Protein AF-A0A969K160-F1 (afdb_monomer)

Secondary structure (DSSP, 8-state):
-HHHHHHHHHHHHHHHHHHHHHHHHHHHHHT--SHHHHHHHHHHHHHHHHS--SSEEEEEEETTTTEEEEEEEEETTEEEETTTSSS-EEEE--SBHHHHHHHH---EEEES-HHHHHHHHT-B--SS--SEEEEEEEEETTEEEEEEEEEESS-SS---HHHHHHHHHHHHHHHHHHHHHHHHHHHHHHHHHHHHHHHHHHHHHH-SSHHHHHHHHHHHHHHHH-----------PPPPTT---------

pLDDT: mean 82.19, std 16.06, range [36.53, 98.69]

Mean predicted aligned error: 12.53 Å

Solvent-accessible surface area (backbone atoms only — not comparable to full-atom values): 14234 Å² total; per-residue (Å²): 115,69,66,65,54,52,53,54,50,49,55,53,49,52,53,50,52,52,52,50,53,53,51,52,45,53,56,54,44,72,69,44,74,47,69,70,62,42,54,52,49,51,54,52,51,45,37,69,75,59,68,77,67,58,26,37,38,33,33,41,38,41,85,87,78,45,31,37,32,47,57,38,48,40,36,82,98,44,82,46,51,48,92,73,40,97,59,63,58,64,44,68,68,71,55,28,65,68,42,49,24,45,74,67,66,40,66,48,79,47,63,50,63,53,58,63,49,18,68,74,73,74,36,43,73,73,78,81,82,40,23,10,39,39,37,32,38,18,46,51,91,96,44,52,49,18,35,45,37,39,37,25,71,89,42,65,67,73,69,53,70,68,51,48,54,54,46,44,54,50,25,48,57,46,25,52,34,53,51,50,32,53,51,52,52,51,50,53,52,51,53,53,50,53,50,53,51,47,56,52,48,54,52,43,71,67,34,90,44,76,67,51,27,52,54,50,52,37,53,51,47,24,72,77,67,76,47,93,65,84,87,83,85,81,78,80,73,76,77,68,84,80,77,67,79,94,73,88,83,88,135

Radius of gyration: 30.1 Å; Cα contacts (8 Å, |Δi|>4): 331; chains: 1; bounding box: 116×58×64 Å

Sequence (251 aa):
MSQQTEEALSQARERTAELNILNEMGVAFAAAHETDQMLALIQTYASRLIGSTENFYIALYDDVTDEIAIHLFYKPGELVYSEKVENIIRRHSGNGVTEYVIHTRKPLLVNGDMEATAAMLGFEAIGARSKSWMGVPLIVGERTLGIIAMQSFSTLDLYDEYQMELLMSVASGAAIALESIRLLQQIQSRGRQEQILREVTERVYTAVDTESILRTAAQEINRHLGLETFIYLEEQAEPDPTTVAGGNGHN

Structure (mmCIF, N/CA/C/O backbone):
data_AF-A0A969K160-F1
#
_entry.id   AF-A0A969K160-F1
#
loop_
_atom_site.group_PDB
_atom_site.id
_atom_site.type_symbol
_atom_site.label_atom_id
_atom_site.label_alt_id
_atom_site.label_comp_id
_atom_site.label_asym_id
_atom_site.label_entity_id
_atom_site.label_seq_id
_atom_site.pdbx_PDB_ins_code
_atom_site.Cartn_x
_atom_site.Cartn_y
_atom_site.Cartn_z
_atom_site.occupancy
_atom_site.B_iso_or_equiv
_atom_site.auth_seq_id
_atom_site.auth_comp_id
_atom_site.auth_asym_id
_atom_site.auth_atom_id
_atom_site.pdbx_PDB_model_num
ATOM 1 N N . MET A 1 1 ? 43.157 5.930 -7.242 1.00 59.28 1 MET A N 1
ATOM 2 C CA . MET A 1 1 ? 42.798 6.122 -5.819 1.00 59.28 1 MET A CA 1
ATOM 3 C C . MET A 1 1 ? 41.729 7.198 -5.598 1.00 59.28 1 MET A C 1
ATOM 5 O O . MET A 1 1 ? 40.892 6.950 -4.755 1.00 59.28 1 MET A O 1
ATOM 9 N N . SER A 1 2 ? 41.673 8.323 -6.337 1.00 75.62 2 SER A N 1
ATOM 10 C CA . SER A 1 2 ? 40.586 9.326 -6.155 1.00 75.62 2 SER A CA 1
ATOM 11 C C . SER A 1 2 ? 39.190 8.803 -6.537 1.00 75.62 2 SER A C 1
ATOM 13 O O . SER A 1 2 ? 38.245 8.969 -5.780 1.00 75.62 2 SER A O 1
ATOM 15 N N . GLN A 1 3 ? 39.079 8.084 -7.661 1.00 74.00 3 GLN A N 1
ATOM 16 C CA . GLN A 1 3 ? 37.788 7.659 -8.221 1.00 74.00 3 GLN A CA 1
ATOM 17 C C . GLN A 1 3 ? 37.033 6.635 -7.350 1.00 74.00 3 GLN A C 1
ATOM 19 O O . GLN A 1 3 ? 35.847 6.800 -7.102 1.00 74.00 3 GLN A O 1
ATOM 24 N N . GLN A 1 4 ? 37.730 5.638 -6.789 1.00 75.81 4 GLN A N 1
ATOM 25 C CA . GLN A 1 4 ? 37.118 4.662 -5.871 1.00 75.81 4 GLN A CA 1
ATOM 26 C C . GLN A 1 4 ? 36.658 5.297 -4.549 1.00 75.81 4 GLN A C 1
ATOM 28 O O . GLN A 1 4 ? 35.668 4.865 -3.966 1.00 75.81 4 GLN A O 1
ATOM 33 N N . THR A 1 5 ? 37.361 6.326 -4.070 1.00 82.50 5 THR A N 1
ATOM 34 C CA . THR A 1 5 ? 36.974 7.055 -2.855 1.00 82.50 5 THR A CA 1
ATOM 35 C C . THR A 1 5 ? 35.762 7.954 -3.105 1.00 82.50 5 THR A C 1
ATOM 37 O O . THR A 1 5 ? 34.904 8.068 -2.235 1.00 82.50 5 THR A O 1
ATOM 40 N N . GLU A 1 6 ? 35.661 8.568 -4.286 1.00 83.94 6 GLU A N 1
ATOM 41 C CA . GLU A 1 6 ? 34.499 9.371 -4.691 1.00 83.94 6 GLU A CA 1
ATOM 42 C C . GLU A 1 6 ? 33.240 8.512 -4.878 1.00 83.94 6 GLU A C 1
ATOM 44 O O . GLU A 1 6 ? 32.184 8.872 -4.358 1.00 83.94 6 GLU A O 1
ATOM 49 N N . GLU A 1 7 ? 33.357 7.349 -5.524 1.00 84.62 7 GLU A N 1
ATOM 50 C CA . GLU A 1 7 ? 32.253 6.388 -5.680 1.00 84.62 7 GLU A CA 1
ATOM 51 C C . GLU A 1 7 ? 31.768 5.851 -4.324 1.00 84.62 7 GLU A C 1
ATOM 53 O O . GLU A 1 7 ? 30.571 5.900 -4.032 1.00 84.62 7 GLU A O 1
ATOM 58 N N . ALA A 1 8 ? 32.686 5.422 -3.450 1.00 87.62 8 ALA A N 1
ATOM 59 C CA . ALA A 1 8 ? 32.339 4.945 -2.109 1.00 87.62 8 ALA A CA 1
ATOM 60 C C . ALA A 1 8 ? 31.681 6.038 -1.249 1.00 87.62 8 ALA A C 1
ATOM 62 O O . ALA A 1 8 ? 30.750 5.765 -0.489 1.00 87.62 8 ALA A O 1
ATOM 63 N N . LEU A 1 9 ? 32.134 7.290 -1.375 1.00 89.62 9 LEU A N 1
ATOM 64 C CA . LEU A 1 9 ? 31.534 8.424 -0.673 1.00 89.62 9 LEU A CA 1
ATOM 65 C C . LEU A 1 9 ? 30.141 8.766 -1.219 1.00 89.62 9 LEU A C 1
ATOM 67 O O . LEU A 1 9 ? 29.272 9.149 -0.435 1.00 89.62 9 LEU A O 1
ATOM 71 N N . SER A 1 10 ? 29.914 8.626 -2.529 1.00 88.06 10 SER A N 1
ATOM 72 C CA . SER A 1 10 ? 28.593 8.823 -3.140 1.00 88.06 10 SER A CA 1
ATOM 73 C C . SER A 1 10 ? 27.594 7.781 -2.640 1.00 88.06 10 SER A C 1
ATOM 75 O O . SER A 1 10 ? 26.556 8.150 -2.096 1.00 88.06 10 SER A O 1
ATOM 77 N N . GLN A 1 11 ? 27.959 6.497 -2.696 1.00 86.56 11 GLN A N 1
ATOM 78 C CA . GLN A 1 11 ? 27.118 5.404 -2.195 1.00 86.56 11 GLN A CA 1
ATOM 79 C C . GLN A 1 11 ? 26.820 5.544 -0.696 1.00 86.56 11 GLN A C 1
ATOM 81 O O . GLN A 1 11 ? 25.690 5.353 -0.253 1.00 86.56 11 GLN A O 1
ATOM 86 N N . ALA A 1 12 ? 27.815 5.937 0.107 1.00 87.69 12 ALA A N 1
ATOM 87 C CA . ALA A 1 12 ? 27.608 6.183 1.532 1.00 87.69 12 ALA A CA 1
ATOM 88 C C . ALA A 1 12 ? 26.629 7.344 1.792 1.00 87.69 12 ALA A C 1
ATOM 90 O O . ALA A 1 12 ? 25.831 7.286 2.732 1.00 87.69 12 ALA A O 1
ATOM 91 N N . ARG A 1 13 ? 26.671 8.400 0.968 1.00 87.69 13 ARG A N 1
ATOM 92 C CA . ARG A 1 13 ? 25.748 9.542 1.067 1.00 87.69 13 ARG A CA 1
ATOM 93 C C . ARG A 1 13 ? 24.326 9.159 0.684 1.00 87.69 13 ARG A C 1
ATOM 95 O O . ARG A 1 13 ? 23.415 9.512 1.427 1.00 87.69 13 ARG A O 1
ATOM 102 N N . GLU A 1 14 ? 24.149 8.427 -0.412 1.00 86.31 14 GLU A N 1
ATOM 103 C CA . GLU A 1 14 ? 22.845 7.899 -0.843 1.00 86.31 14 GLU A CA 1
ATOM 104 C C . GLU A 1 14 ? 22.235 7.026 0.251 1.00 86.31 14 GLU A C 1
ATOM 106 O O . GLU A 1 14 ? 21.149 7.324 0.752 1.00 86.31 14 GLU A O 1
ATOM 111 N N . ARG A 1 15 ? 23.015 6.072 0.773 1.00 87.38 15 ARG A N 1
ATOM 112 C CA . ARG A 1 15 ? 22.552 5.194 1.848 1.00 87.38 15 ARG A CA 1
ATOM 113 C C . ARG A 1 15 ? 22.171 5.950 3.118 1.00 87.38 15 ARG A C 1
ATOM 115 O O . ARG A 1 15 ? 21.215 5.590 3.800 1.00 87.38 15 ARG A O 1
ATOM 122 N N . THR A 1 16 ? 22.910 7.005 3.451 1.00 89.94 16 THR A N 1
ATOM 123 C CA . THR A 1 16 ? 22.582 7.865 4.596 1.00 89.94 16 THR A CA 1
ATOM 124 C C . THR A 1 16 ? 21.284 8.636 4.357 1.00 89.94 16 THR A C 1
ATOM 126 O O . THR A 1 16 ? 20.465 8.755 5.268 1.00 89.94 16 THR A O 1
ATOM 129 N N . ALA A 1 17 ? 21.072 9.145 3.142 1.00 88.88 17 ALA A N 1
ATOM 130 C CA . ALA A 1 17 ? 19.847 9.849 2.779 1.00 88.88 17 ALA A CA 1
ATOM 131 C C . ALA A 1 17 ? 18.623 8.922 2.851 1.00 88.88 17 ALA A C 1
ATOM 133 O O . ALA A 1 17 ? 17.624 9.295 3.464 1.00 88.88 17 ALA A O 1
ATOM 134 N N . GLU A 1 18 ? 18.724 7.699 2.325 1.00 90.44 18 GLU A N 1
ATOM 135 C CA . GLU A 1 18 ? 17.681 6.668 2.439 1.00 90.44 18 GLU A CA 1
ATOM 136 C C . GLU A 1 18 ? 17.329 6.370 3.898 1.00 90.44 18 GLU A C 1
ATOM 138 O O . GLU A 1 18 ? 16.158 6.393 4.276 1.00 90.44 18 GLU A O 1
ATOM 143 N N . LEU A 1 19 ? 18.340 6.127 4.739 1.00 88.75 19 LEU A N 1
ATOM 144 C CA . LEU A 1 19 ? 18.139 5.829 6.159 1.00 88.75 19 LEU A CA 1
ATOM 145 C C . LEU A 1 19 ? 17.464 6.986 6.899 1.00 88.75 19 LEU A C 1
ATOM 147 O O . LEU A 1 19 ? 16.604 6.749 7.747 1.00 88.75 19 LEU A O 1
ATOM 151 N N . ASN A 1 20 ? 17.814 8.229 6.567 1.00 92.38 20 ASN A N 1
ATOM 152 C CA . ASN A 1 20 ? 17.157 9.401 7.139 1.00 92.38 20 ASN A CA 1
ATOM 153 C C . ASN A 1 20 ? 15.679 9.458 6.741 1.00 92.38 20 ASN A C 1
ATOM 155 O O . ASN A 1 20 ? 14.832 9.680 7.604 1.00 92.38 20 ASN A O 1
ATOM 159 N N . ILE A 1 21 ? 15.356 9.193 5.471 1.00 93.25 21 ILE A N 1
ATOM 160 C CA . ILE A 1 21 ? 13.966 9.157 5.001 1.00 93.25 21 ILE A CA 1
ATOM 161 C C . ILE A 1 21 ? 13.190 8.031 5.699 1.00 93.25 21 ILE A C 1
ATOM 163 O O . ILE A 1 21 ? 12.069 8.263 6.148 1.00 93.25 21 ILE A O 1
ATOM 167 N N . LEU A 1 22 ? 13.779 6.840 5.848 1.00 90.25 22 LEU A N 1
ATOM 168 C CA . LEU A 1 22 ? 13.160 5.714 6.560 1.00 90.25 22 LEU A CA 1
ATOM 169 C C . LEU A 1 22 ? 12.923 6.016 8.047 1.00 90.25 22 LEU A C 1
ATOM 171 O O . LEU A 1 22 ? 11.891 5.635 8.596 1.00 90.25 22 LEU A O 1
ATOM 175 N N . ASN A 1 23 ? 13.847 6.719 8.703 1.00 87.44 23 ASN A N 1
ATOM 176 C CA . ASN A 1 23 ? 13.684 7.130 10.097 1.00 87.44 23 ASN A CA 1
ATOM 177 C C . ASN A 1 23 ? 12.568 8.179 10.245 1.00 87.44 23 ASN A C 1
ATOM 179 O O . ASN A 1 23 ? 11.655 8.006 11.053 1.00 87.44 23 ASN A O 1
ATOM 183 N N . GLU A 1 24 ? 12.583 9.223 9.411 1.00 92.88 24 GLU A N 1
ATOM 184 C CA . GLU A 1 24 ? 11.508 10.222 9.359 1.00 92.88 24 GLU A CA 1
ATOM 185 C C . GLU A 1 24 ? 10.143 9.572 9.109 1.00 92.88 24 GLU A C 1
ATOM 187 O O . GLU A 1 24 ? 9.167 9.917 9.776 1.00 92.88 24 GLU A O 1
ATOM 192 N N . MET A 1 25 ? 10.084 8.614 8.179 1.00 94.88 25 MET A N 1
ATOM 193 C CA . MET A 1 25 ? 8.888 7.828 7.884 1.00 94.88 25 MET A CA 1
ATOM 194 C C . MET A 1 25 ? 8.393 7.093 9.127 1.00 94.88 25 MET A C 1
ATOM 196 O O . MET A 1 25 ? 7.212 7.182 9.449 1.00 94.88 25 MET A O 1
ATOM 200 N N . GLY A 1 26 ? 9.281 6.402 9.849 1.00 86.25 26 GLY A N 1
ATOM 201 C CA . GLY A 1 26 ? 8.927 5.684 11.073 1.00 86.25 26 GLY A CA 1
ATOM 202 C C . GLY A 1 26 ? 8.307 6.597 12.134 1.00 86.25 26 GLY A C 1
ATOM 203 O O . GLY A 1 26 ? 7.279 6.251 12.717 1.00 86.25 26 GLY A O 1
ATOM 204 N N . VAL A 1 27 ? 8.878 7.789 12.338 1.00 90.75 27 VAL A N 1
ATOM 205 C CA . VAL A 1 27 ? 8.332 8.796 13.265 1.00 90.75 27 VAL A CA 1
ATOM 206 C C . VAL A 1 27 ? 6.970 9.309 12.793 1.00 90.75 27 VAL A C 1
ATOM 208 O O . VAL A 1 27 ? 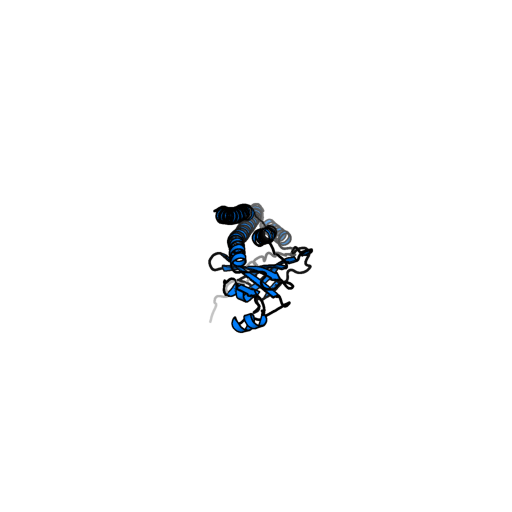6.033 9.375 13.589 1.00 90.75 27 VAL A O 1
ATOM 211 N N . ALA A 1 28 ? 6.836 9.648 11.509 1.00 92.94 28 ALA A N 1
ATOM 212 C CA . ALA A 1 28 ? 5.588 10.163 10.950 1.00 92.94 28 ALA A CA 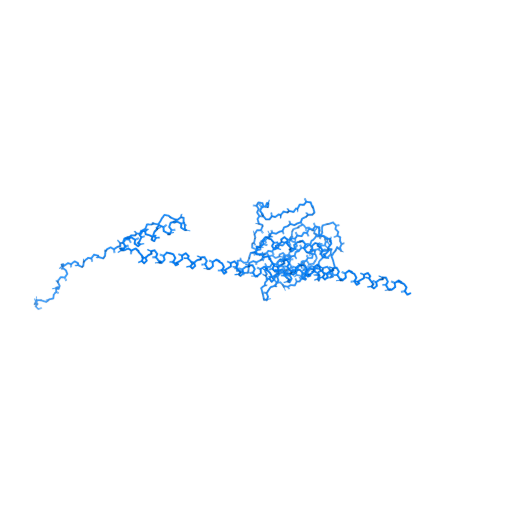1
ATOM 213 C C . ALA A 1 28 ? 4.456 9.125 11.004 1.00 92.94 28 ALA A C 1
ATOM 215 O O . ALA A 1 28 ? 3.334 9.456 11.380 1.00 92.94 28 ALA A O 1
ATOM 216 N N . PHE A 1 29 ? 4.755 7.866 10.679 1.00 92.81 29 PHE A N 1
ATOM 217 C CA . PHE A 1 29 ? 3.797 6.761 10.730 1.00 92.81 29 PHE A CA 1
ATOM 218 C C . PHE A 1 29 ? 3.335 6.475 12.160 1.00 92.81 29 PHE A C 1
ATOM 220 O O . PHE A 1 29 ? 2.149 6.254 12.386 1.00 92.81 29 PHE A O 1
ATOM 227 N N . ALA A 1 30 ? 4.243 6.527 13.139 1.00 86.19 30 ALA A N 1
ATOM 228 C CA . ALA A 1 30 ? 3.894 6.333 14.546 1.00 86.19 30 ALA A CA 1
ATOM 229 C C . ALA A 1 30 ? 2.983 7.443 15.104 1.00 86.19 30 ALA A C 1
ATOM 231 O O . ALA A 1 30 ? 2.220 7.201 16.038 1.00 86.19 30 ALA A O 1
ATOM 232 N N . ALA A 1 31 ? 3.061 8.653 14.543 1.00 87.94 31 ALA A N 1
ATOM 233 C CA . ALA A 1 31 ? 2.236 9.794 14.934 1.00 87.94 31 ALA A CA 1
ATOM 234 C C . ALA A 1 31 ? 0.886 9.865 14.196 1.00 87.94 31 ALA A C 1
ATOM 236 O O . ALA A 1 31 ? 0.064 10.721 14.518 1.00 87.94 31 ALA A O 1
ATOM 237 N N . ALA A 1 32 ? 0.650 9.008 13.200 1.00 87.56 32 ALA A N 1
ATOM 238 C CA . ALA A 1 32 ? -0.598 9.006 12.449 1.00 87.56 32 ALA A CA 1
ATOM 239 C C . ALA A 1 32 ? -1.746 8.421 13.288 1.00 87.56 32 ALA A C 1
ATOM 241 O O . ALA A 1 32 ? -1.596 7.407 13.977 1.00 87.56 32 ALA A O 1
ATOM 242 N N . HIS A 1 33 ? -2.913 9.062 13.225 1.00 86.00 33 HIS A N 1
ATOM 243 C CA . HIS A 1 33 ? -4.105 8.652 13.984 1.00 86.00 33 HIS A CA 1
ATOM 244 C C . HIS A 1 33 ? -5.333 8.414 13.102 1.00 86.00 33 HIS A C 1
ATOM 246 O O . HIS A 1 33 ? -6.331 7.860 13.563 1.00 86.00 33 HIS A O 1
ATOM 252 N N . GLU A 1 34 ? -5.251 8.798 11.830 1.00 89.44 34 GLU A N 1
ATOM 253 C CA . GLU A 1 34 ? -6.330 8.686 10.858 1.00 89.44 34 GLU A CA 1
ATOM 254 C C . GLU A 1 34 ? -5.845 7.964 9.605 1.00 89.44 34 GLU A C 1
ATOM 256 O O . GLU A 1 34 ? -4.713 8.158 9.152 1.00 89.44 34 GLU A O 1
ATOM 261 N N . THR A 1 35 ? -6.716 7.130 9.035 1.00 90.69 35 THR A N 1
ATOM 262 C CA . THR A 1 35 ? -6.393 6.316 7.860 1.00 90.69 35 THR A CA 1
ATOM 263 C C . THR A 1 35 ? -6.006 7.190 6.672 1.00 90.69 35 THR A C 1
ATOM 265 O O . THR A 1 35 ? -4.962 6.953 6.075 1.00 90.69 35 THR A O 1
ATOM 268 N N . ASP A 1 36 ? -6.767 8.240 6.358 1.00 88.44 36 ASP A N 1
ATOM 269 C CA . ASP A 1 36 ? -6.488 9.088 5.190 1.00 88.44 36 ASP A CA 1
ATOM 270 C C . ASP A 1 36 ? -5.157 9.840 5.315 1.00 88.44 36 ASP A C 1
ATOM 272 O O . ASP A 1 36 ? -4.371 9.892 4.364 1.00 88.44 36 ASP A O 1
ATOM 276 N N . GLN A 1 37 ? -4.848 10.343 6.515 1.00 89.94 37 GLN A N 1
ATOM 277 C CA . GLN A 1 37 ? -3.543 10.930 6.815 1.00 89.94 37 GLN A CA 1
ATOM 278 C C . GLN A 1 37 ? -2.423 9.907 6.594 1.00 89.94 37 GLN A C 1
ATOM 280 O O . GLN A 1 37 ? -1.405 10.217 5.973 1.00 89.94 37 GLN A O 1
ATOM 285 N N . MET A 1 38 ? -2.614 8.680 7.078 1.00 93.44 38 MET A N 1
ATOM 286 C CA . MET A 1 38 ? -1.642 7.606 6.923 1.00 93.44 38 MET A CA 1
ATOM 287 C C . MET A 1 38 ? -1.405 7.268 5.445 1.00 93.44 38 MET A C 1
ATOM 289 O O . MET A 1 38 ? -0.258 7.185 5.012 1.00 93.44 38 MET A O 1
ATOM 293 N N . LEU A 1 39 ? -2.464 7.151 4.641 1.00 92.62 39 LEU A N 1
ATOM 294 C CA . LEU A 1 39 ? -2.367 6.899 3.199 1.00 92.62 39 LEU A CA 1
ATOM 295 C C . LEU A 1 39 ? -1.580 7.998 2.468 1.00 92.62 39 LEU A C 1
ATOM 297 O O . LEU A 1 39 ? -0.737 7.694 1.618 1.00 92.62 39 LEU A O 1
ATOM 301 N N . ALA A 1 40 ? -1.794 9.263 2.834 1.00 90.69 40 ALA A N 1
ATOM 302 C CA . ALA A 1 40 ? -1.045 10.391 2.282 1.00 90.69 40 ALA A CA 1
ATOM 303 C C . ALA A 1 40 ? 0.453 10.324 2.632 1.00 90.69 40 ALA A C 1
ATOM 305 O O . ALA A 1 40 ? 1.314 10.576 1.780 1.00 90.69 40 ALA A O 1
ATOM 306 N N . LEU A 1 41 ? 0.782 9.942 3.871 1.00 93.62 41 LEU A N 1
ATOM 307 C CA . LEU A 1 41 ? 2.169 9.752 4.301 1.00 93.62 41 LEU A CA 1
ATOM 308 C C . LEU A 1 41 ? 2.836 8.607 3.532 1.00 93.62 41 LEU A C 1
ATOM 310 O O . LEU A 1 41 ? 3.965 8.773 3.074 1.00 93.62 41 LEU A O 1
ATOM 314 N N . ILE A 1 42 ? 2.143 7.482 3.327 1.00 94.94 42 ILE A N 1
ATOM 315 C CA . ILE A 1 42 ? 2.655 6.356 2.530 1.00 94.94 42 ILE A CA 1
ATOM 316 C C . ILE A 1 42 ? 3.047 6.834 1.130 1.00 94.94 42 ILE A C 1
ATOM 318 O O . ILE A 1 42 ? 4.174 6.597 0.698 1.00 94.94 42 ILE A O 1
ATOM 322 N N . GLN A 1 43 ? 2.153 7.549 0.441 1.00 92.75 43 GLN A N 1
ATOM 323 C CA . GLN A 1 43 ? 2.431 8.081 -0.896 1.00 92.75 43 GLN A CA 1
ATOM 324 C C . GLN A 1 43 ? 3.629 9.042 -0.889 1.00 92.75 43 GLN A C 1
ATOM 326 O O . GLN A 1 43 ? 4.495 8.960 -1.767 1.00 92.75 43 GLN A O 1
ATOM 331 N N . THR A 1 44 ? 3.706 9.915 0.118 1.00 92.44 44 THR A N 1
ATOM 332 C CA . THR A 1 44 ? 4.781 10.905 0.254 1.00 92.44 44 THR A CA 1
ATOM 333 C C . THR A 1 44 ? 6.138 10.224 0.412 1.00 92.44 44 THR A C 1
ATOM 335 O O . THR A 1 44 ? 7.079 10.531 -0.321 1.00 92.44 44 THR A O 1
ATOM 338 N N . TYR A 1 45 ? 6.256 9.279 1.346 1.00 94.38 45 TYR A N 1
ATOM 339 C CA . TYR A 1 45 ? 7.524 8.606 1.628 1.00 94.38 45 TYR A CA 1
ATOM 340 C C . TYR A 1 45 ? 7.917 7.611 0.535 1.00 94.38 45 TYR A C 1
ATOM 342 O O . TYR A 1 45 ? 9.093 7.566 0.177 1.00 94.38 45 TYR A O 1
ATOM 350 N N . ALA A 1 46 ? 6.958 6.903 -0.070 1.00 94.25 46 ALA A N 1
ATOM 351 C CA . ALA A 1 46 ? 7.218 6.087 -1.255 1.00 94.25 46 ALA A CA 1
ATOM 352 C C . ALA A 1 46 ? 7.778 6.942 -2.402 1.00 94.25 46 ALA A C 1
ATOM 354 O O . ALA A 1 46 ? 8.795 6.590 -2.994 1.00 94.25 46 ALA A O 1
ATOM 355 N N . SER A 1 47 ? 7.184 8.114 -2.658 1.00 91.69 47 SER A N 1
ATOM 356 C CA . SER A 1 47 ? 7.673 9.032 -3.695 1.00 91.69 47 SER A CA 1
ATOM 357 C C . SER A 1 47 ? 9.072 9.566 -3.401 1.00 91.69 47 SER A C 1
ATOM 359 O O . SER A 1 47 ? 9.893 9.656 -4.309 1.00 91.69 47 SER A O 1
ATOM 361 N N . ARG A 1 48 ? 9.369 9.889 -2.137 1.00 92.38 48 ARG A N 1
ATOM 362 C CA . ARG A 1 48 ? 10.698 10.367 -1.721 1.00 92.38 48 ARG A CA 1
ATOM 363 C C . ARG A 1 48 ? 11.779 9.291 -1.825 1.00 92.38 48 ARG A C 1
ATOM 365 O O . ARG A 1 48 ? 12.902 9.632 -2.174 1.00 92.38 48 ARG A O 1
ATOM 372 N N . LEU A 1 49 ? 11.460 8.037 -1.502 1.00 92.31 49 LEU A N 1
ATOM 373 C CA . LEU A 1 49 ? 12.419 6.927 -1.548 1.00 92.31 49 LEU A CA 1
ATOM 374 C C . LEU A 1 49 ? 12.673 6.435 -2.972 1.00 92.31 49 LEU A C 1
ATOM 376 O O . LEU A 1 49 ? 13.806 6.126 -3.313 1.00 92.31 49 LEU A O 1
ATOM 380 N N . ILE A 1 50 ? 11.627 6.363 -3.794 1.00 91.50 50 ILE A N 1
ATOM 381 C CA . ILE A 1 50 ? 11.700 5.741 -5.124 1.00 91.50 50 ILE A CA 1
ATOM 382 C C . ILE A 1 50 ? 12.023 6.772 -6.213 1.00 91.50 50 ILE A C 1
ATOM 384 O O . ILE A 1 50 ? 12.553 6.425 -7.264 1.00 91.50 50 ILE A O 1
ATOM 388 N N . GLY A 1 51 ? 11.707 8.050 -5.992 1.00 83.25 51 GLY A N 1
ATOM 389 C CA . GLY A 1 51 ? 12.002 9.156 -6.907 1.00 83.25 51 GLY A CA 1
ATOM 390 C C . GLY A 1 51 ? 11.083 9.248 -8.133 1.00 83.25 51 GLY A C 1
ATOM 391 O O . GLY A 1 51 ? 10.709 10.352 -8.524 1.00 83.25 51 GLY A O 1
ATOM 392 N N . SER A 1 52 ? 10.674 8.122 -8.730 1.00 75.38 52 SER A N 1
ATOM 393 C CA . SER A 1 52 ? 9.846 8.082 -9.948 1.00 75.38 52 SER A CA 1
ATOM 394 C C . SER A 1 52 ? 8.437 7.527 -9.702 1.00 75.38 52 SER A C 1
ATOM 396 O O . SER A 1 52 ? 8.159 6.344 -9.903 1.00 75.38 52 SER A O 1
ATOM 398 N N . THR A 1 53 ? 7.506 8.396 -9.301 1.00 73.00 53 THR A N 1
ATOM 399 C CA . THR A 1 53 ? 6.089 8.041 -9.109 1.00 73.00 53 THR A CA 1
ATOM 400 C C . THR A 1 53 ? 5.219 8.609 -10.234 1.00 73.00 53 THR A C 1
ATOM 402 O O . THR A 1 53 ? 4.760 9.745 -10.182 1.00 73.00 53 THR A O 1
ATOM 405 N N . GLU A 1 54 ? 4.990 7.820 -11.291 1.00 81.31 54 GLU A N 1
ATOM 406 C CA . GLU A 1 54 ? 4.108 8.227 -12.401 1.00 81.31 54 GLU A CA 1
ATOM 407 C C . GLU A 1 54 ? 2.637 7.892 -12.151 1.00 81.31 54 GLU A C 1
ATOM 409 O O . GLU A 1 54 ? 1.753 8.670 -12.477 1.00 81.31 54 GLU A O 1
ATOM 414 N N . ASN A 1 55 ? 2.332 6.721 -11.610 1.00 87.94 55 ASN A N 1
ATOM 415 C CA . ASN A 1 55 ? 0.992 6.402 -11.137 1.00 87.94 55 ASN A CA 1
ATOM 416 C C . ASN A 1 55 ? 1.168 5.560 -9.890 1.00 87.94 55 ASN A C 1
ATOM 418 O O . ASN A 1 55 ? 1.975 4.632 -9.877 1.00 87.94 55 ASN A O 1
ATOM 422 N N . PHE A 1 56 ? 0.442 5.902 -8.843 1.00 91.25 56 PHE A N 1
ATOM 423 C CA . PHE A 1 56 ? 0.556 5.259 -7.547 1.00 91.25 56 PHE A CA 1
ATOM 424 C C . PHE A 1 56 ? -0.843 5.056 -6.992 1.00 91.25 56 PHE A C 1
ATOM 426 O O . PHE A 1 56 ? -1.666 5.968 -7.057 1.00 91.25 56 PHE A O 1
ATOM 433 N N . TYR A 1 57 ? -1.123 3.889 -6.432 1.00 92.12 57 TYR A N 1
ATOM 434 C CA . TYR A 1 57 ? -2.384 3.664 -5.747 1.00 92.12 57 TYR A CA 1
ATOM 435 C C . TYR A 1 57 ? -2.219 2.796 -4.510 1.00 92.12 57 TYR A C 1
ATOM 437 O O . TYR A 1 57 ? -1.316 1.963 -4.414 1.00 92.12 57 TYR A O 1
ATOM 445 N N . ILE A 1 58 ? -3.128 3.003 -3.561 1.00 94.50 58 ILE A N 1
ATOM 446 C CA . ILE A 1 58 ? -3.265 2.169 -2.372 1.00 94.50 58 ILE A CA 1
ATOM 447 C C . ILE A 1 58 ? -4.672 1.598 -2.376 1.00 94.50 58 ILE A C 1
ATOM 449 O O . ILE A 1 58 ? -5.660 2.338 -2.435 1.00 94.50 58 ILE A O 1
ATOM 453 N N . ALA A 1 59 ? -4.750 0.276 -2.304 1.00 94.00 59 ALA A N 1
ATOM 454 C CA . ALA A 1 59 ? -6.001 -0.437 -2.128 1.00 94.00 59 ALA A CA 1
ATOM 455 C C . ALA A 1 59 ? -5.980 -1.136 -0.773 1.00 94.00 59 ALA A C 1
ATOM 457 O O . ALA A 1 59 ? -5.007 -1.816 -0.459 1.00 94.00 59 ALA A O 1
ATOM 458 N N . LEU A 1 60 ? -7.035 -0.963 0.020 1.00 95.38 60 LEU A N 1
ATOM 459 C CA . LEU A 1 60 ? -7.220 -1.690 1.274 1.00 95.38 60 LEU A CA 1
ATOM 460 C C . LEU A 1 60 ? -8.153 -2.875 1.033 1.00 95.38 60 LEU A C 1
ATOM 462 O O . LEU A 1 60 ? -9.077 -2.777 0.222 1.00 95.38 60 LEU A O 1
ATOM 466 N N . TYR A 1 61 ? -7.879 -3.975 1.724 1.00 96.00 61 TYR A N 1
ATOM 467 C CA . TYR A 1 61 ? -8.589 -5.243 1.624 1.00 96.00 61 TYR A CA 1
ATOM 468 C C . TYR A 1 61 ? -9.264 -5.571 2.953 1.00 96.00 61 TYR A C 1
ATOM 470 O O . TYR A 1 61 ? -8.630 -5.510 4.010 1.00 96.00 61 TYR A O 1
ATOM 478 N N . ASP A 1 62 ? -10.545 -5.911 2.882 1.00 93.50 62 ASP A N 1
ATOM 479 C CA . ASP A 1 62 ? -11.314 -6.448 3.997 1.00 93.50 62 ASP A CA 1
ATOM 480 C C . ASP A 1 62 ? -11.427 -7.969 3.831 1.00 93.50 62 ASP A C 1
ATOM 482 O O . ASP A 1 62 ? -12.062 -8.464 2.900 1.00 93.50 62 ASP A O 1
ATOM 486 N N . ASP A 1 63 ? -10.790 -8.708 4.740 1.00 90.88 63 ASP A N 1
ATOM 487 C CA . ASP A 1 63 ? -10.760 -10.171 4.740 1.00 90.88 63 ASP A CA 1
ATOM 488 C C . ASP A 1 63 ? -12.080 -10.813 5.189 1.00 90.88 63 ASP A C 1
ATOM 490 O O . ASP A 1 63 ? -12.278 -12.010 4.978 1.00 90.88 63 ASP A O 1
ATOM 494 N N . VAL A 1 64 ? -12.985 -10.042 5.796 1.00 90.38 64 VAL A N 1
ATOM 495 C CA . VAL A 1 64 ? -14.301 -10.509 6.246 1.00 90.38 64 VAL A CA 1
ATOM 496 C C . VAL A 1 64 ? -15.327 -10.392 5.127 1.00 90.38 64 VAL A C 1
ATOM 498 O O . VAL A 1 64 ? -16.111 -11.320 4.925 1.00 90.38 64 VAL A O 1
ATOM 501 N N . THR A 1 65 ? -15.346 -9.263 4.414 1.00 92.75 65 THR A N 1
ATOM 502 C CA . THR A 1 65 ? -16.299 -9.034 3.312 1.00 92.75 65 THR A CA 1
ATOM 503 C C . THR A 1 65 ? -15.764 -9.456 1.944 1.00 92.75 65 THR A C 1
ATOM 505 O O . THR A 1 65 ? -16.533 -9.481 0.981 1.00 92.75 65 THR A O 1
ATOM 508 N N . ASP A 1 66 ? -14.481 -9.823 1.862 1.00 92.94 66 ASP A N 1
ATOM 509 C CA . ASP A 1 66 ? -13.763 -10.104 0.613 1.00 92.94 66 ASP A CA 1
ATOM 510 C C . ASP A 1 66 ? -13.900 -8.934 -0.380 1.00 92.94 66 ASP A C 1
ATOM 512 O O . ASP A 1 66 ? -14.229 -9.085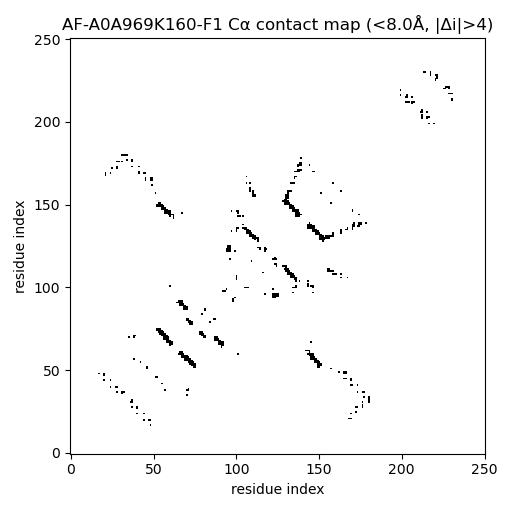 -1.562 1.00 92.94 66 ASP A O 1
ATOM 516 N N . GLU A 1 67 ? -13.703 -7.719 0.137 1.00 93.94 67 GLU A N 1
ATOM 517 C CA . GLU A 1 67 ? -13.816 -6.475 -0.619 1.00 93.94 67 GLU A CA 1
ATOM 518 C C . GLU A 1 67 ? -12.484 -5.741 -0.697 1.00 93.94 67 GLU A C 1
ATOM 520 O O . GLU A 1 67 ? -11.709 -5.665 0.256 1.00 93.94 67 GLU A O 1
ATOM 525 N N . ILE A 1 68 ? -12.252 -5.126 -1.851 1.00 92.75 68 ILE A N 1
ATOM 526 C CA . ILE A 1 68 ? -11.114 -4.258 -2.108 1.00 92.75 68 ILE A CA 1
ATOM 527 C C . ILE A 1 68 ? -11.640 -2.863 -2.393 1.00 92.75 68 ILE A C 1
ATOM 529 O O . ILE A 1 68 ? -12.539 -2.670 -3.216 1.00 92.75 68 ILE A O 1
ATOM 533 N N . ALA A 1 69 ? -11.043 -1.879 -1.733 1.00 90.75 69 ALA A N 1
ATOM 534 C CA . ALA A 1 69 ? -11.356 -0.475 -1.925 1.00 90.75 69 ALA A CA 1
ATOM 535 C C . ALA A 1 69 ? -10.084 0.315 -2.240 1.00 90.75 69 ALA A C 1
ATOM 537 O O . ALA A 1 69 ? -9.138 0.343 -1.447 1.00 90.75 69 ALA A O 1
ATOM 538 N N . ILE A 1 70 ? -10.068 0.981 -3.395 1.00 87.94 70 ILE A N 1
ATOM 539 C CA . ILE A 1 70 ? -8.987 1.902 -3.769 1.00 87.94 70 ILE A CA 1
ATOM 540 C C . ILE A 1 70 ? -9.205 3.207 -3.004 1.00 87.94 70 ILE A C 1
ATOM 542 O O . ILE A 1 70 ? -10.144 3.946 -3.294 1.00 87.94 70 ILE A O 1
ATOM 546 N N . HIS A 1 71 ? -8.356 3.463 -2.009 1.00 82.75 71 HIS A N 1
ATOM 547 C CA . HIS A 1 71 ? -8.488 4.623 -1.122 1.00 82.75 71 HIS A CA 1
ATOM 548 C C . HIS A 1 71 ? -7.637 5.811 -1.568 1.00 82.75 71 HIS A C 1
ATOM 550 O O . HIS A 1 71 ? -7.953 6.952 -1.242 1.00 82.75 71 HIS A O 1
ATOM 556 N N . LEU A 1 72 ? -6.560 5.561 -2.314 1.00 82.69 72 LEU A N 1
ATOM 557 C CA . LEU A 1 72 ? -5.703 6.619 -2.830 1.00 82.69 72 LEU A CA 1
ATOM 558 C C . LEU A 1 72 ? -5.288 6.298 -4.257 1.00 82.69 72 LEU A C 1
ATOM 560 O O . LEU A 1 72 ? -4.846 5.183 -4.532 1.00 82.69 72 LEU A O 1
ATOM 564 N N . PHE A 1 73 ? -5.392 7.295 -5.133 1.00 84.06 73 PHE A N 1
ATOM 565 C CA . PHE A 1 73 ? -4.828 7.272 -6.476 1.00 84.06 73 PHE A CA 1
ATOM 566 C C . PHE A 1 73 ? -4.069 8.579 -6.731 1.00 84.06 73 PHE A C 1
ATOM 568 O O . PHE A 1 73 ? -4.594 9.675 -6.536 1.00 84.06 73 PHE A O 1
ATOM 575 N N . TYR A 1 74 ? -2.819 8.465 -7.157 1.00 80.00 74 TYR A N 1
ATOM 576 C CA . TYR A 1 74 ? -1.940 9.580 -7.473 1.00 80.00 74 TYR A CA 1
ATOM 577 C C . TYR A 1 74 ? -1.444 9.465 -8.907 1.00 80.00 74 TYR A C 1
ATOM 579 O O . TYR A 1 74 ? -0.931 8.422 -9.319 1.00 80.00 74 TYR A O 1
ATOM 587 N N . LYS A 1 75 ? -1.539 10.580 -9.629 1.00 78.44 75 LYS A N 1
ATOM 588 C CA . LYS A 1 75 ? -0.950 10.796 -10.947 1.00 78.44 75 LYS A CA 1
ATOM 589 C C . LYS A 1 75 ? -0.303 12.191 -10.964 1.00 78.44 75 LYS A C 1
ATOM 591 O O . LYS A 1 75 ? -0.871 13.120 -10.390 1.00 78.44 75 LYS A O 1
ATOM 596 N N . PRO A 1 76 ? 0.862 12.401 -11.600 1.00 67.62 76 PRO A N 1
ATOM 597 C CA . PRO A 1 76 ? 1.471 13.714 -11.740 1.00 67.62 76 PRO A CA 1
ATOM 598 C C . PRO A 1 76 ? 0.469 14.741 -12.275 1.00 67.62 76 PRO A C 1
ATOM 600 O O . PRO A 1 76 ? -0.122 14.556 -13.338 1.00 67.62 76 PRO A O 1
ATOM 603 N N . GLY A 1 77 ? 0.278 15.820 -11.512 1.00 61.47 77 GLY A N 1
ATOM 604 C CA . GLY A 1 77 ? -0.680 16.889 -11.815 1.00 61.47 77 GLY A CA 1
ATOM 605 C C . GLY A 1 77 ? -2.095 16.681 -11.264 1.00 61.47 77 GLY A C 1
ATOM 606 O O . GLY A 1 77 ? -2.884 17.621 -11.304 1.00 61.47 77 GLY A O 1
ATOM 607 N N . GLU A 1 78 ? -2.412 15.511 -10.706 1.00 61.91 78 GLU A N 1
ATOM 608 C CA . GLU A 1 78 ? -3.734 15.182 -10.172 1.00 61.91 78 GLU A CA 1
ATOM 609 C C . GLU A 1 78 ? -3.593 14.324 -8.903 1.00 61.91 78 GLU A C 1
ATOM 611 O O . GLU A 1 78 ? -3.374 13.112 -8.945 1.00 61.91 78 GLU A O 1
ATOM 616 N N . LEU A 1 79 ? -3.672 14.976 -7.741 1.00 55.88 79 LEU A N 1
ATOM 617 C CA . LEU A 1 79 ? -3.700 14.286 -6.455 1.00 55.88 79 LEU A CA 1
ATOM 618 C C . LEU A 1 79 ? -5.163 14.153 -6.040 1.00 55.88 79 LEU A C 1
ATOM 620 O O . LEU A 1 79 ? -5.772 15.122 -5.581 1.00 55.88 79 LEU A O 1
ATOM 624 N N . VAL A 1 80 ? -5.742 12.976 -6.279 1.00 55.06 80 VAL A N 1
ATOM 625 C CA . VAL A 1 80 ? -7.155 12.731 -5.995 1.00 55.06 80 VAL A CA 1
ATOM 626 C C . VAL A 1 80 ? -7.266 11.981 -4.673 1.00 55.06 80 VAL A C 1
ATOM 628 O O . VAL A 1 80 ? -7.058 10.772 -4.593 1.00 55.06 80 VAL A O 1
ATOM 631 N N . TYR A 1 81 ? -7.564 12.737 -3.616 1.00 51.94 81 TYR A N 1
ATOM 632 C CA . TYR A 1 81 ? -8.012 12.169 -2.348 1.00 51.94 81 TYR A CA 1
ATOM 633 C C . TYR A 1 81 ? -9.414 11.580 -2.512 1.00 51.94 81 TYR A C 1
ATOM 635 O O . TYR A 1 81 ? -10.232 12.112 -3.269 1.00 51.94 81 TYR A O 1
ATOM 643 N N . SER A 1 82 ? -9.681 10.507 -1.769 1.00 51.28 82 SER A N 1
ATOM 644 C CA . SER A 1 82 ? -10.959 9.789 -1.706 1.00 51.28 82 SER A CA 1
ATOM 645 C C . SER A 1 82 ? -12.182 10.702 -1.555 1.00 51.28 82 SER A C 1
ATOM 647 O O . SER A 1 82 ? -13.223 10.389 -2.115 1.00 51.28 82 SER A O 1
ATOM 649 N N . GLU A 1 83 ? -12.068 11.859 -0.896 1.00 42.50 83 GLU A N 1
ATOM 650 C CA . GLU A 1 83 ? -13.187 12.804 -0.747 1.00 42.50 83 GLU A CA 1
ATOM 651 C C . GLU A 1 83 ? -13.576 13.549 -2.039 1.00 42.50 83 GLU A C 1
ATOM 653 O O . GLU A 1 83 ? -14.663 14.120 -2.113 1.00 42.50 83 GLU A O 1
ATOM 658 N N . LYS A 1 84 ? -12.711 13.569 -3.065 1.00 42.62 84 LYS A N 1
ATOM 659 C CA . LYS A 1 84 ? -12.986 14.213 -4.366 1.00 42.62 84 LYS A CA 1
ATOM 660 C C . LYS A 1 84 ? -13.109 13.237 -5.533 1.00 42.62 84 LYS A C 1
ATOM 662 O O . LYS A 1 84 ? -13.492 13.667 -6.620 1.00 42.62 84 LYS A O 1
ATOM 667 N N . VAL A 1 85 ? -12.831 11.947 -5.330 1.00 46.38 85 VAL A N 1
ATOM 668 C CA . VAL A 1 85 ? -13.375 10.918 -6.220 1.00 46.38 85 VAL A CA 1
ATOM 669 C C . VAL A 1 85 ? -14.815 10.725 -5.770 1.00 46.38 85 VAL A C 1
ATOM 671 O O . VAL A 1 85 ? -15.046 10.245 -4.669 1.00 46.38 85 VAL A O 1
ATOM 674 N N . GLU A 1 86 ? -15.800 11.050 -6.599 1.00 43.50 86 GLU A N 1
ATOM 675 C CA . GLU A 1 86 ? -17.212 10.793 -6.273 1.00 43.50 86 GLU A CA 1
ATOM 676 C C . GLU A 1 86 ? -17.525 9.312 -5.971 1.00 43.50 86 GLU A C 1
ATOM 678 O O . GLU A 1 86 ? -18.646 9.011 -5.586 1.00 43.50 86 GLU A O 1
ATOM 683 N N . ASN A 1 87 ? -16.567 8.381 -6.089 1.00 46.16 87 ASN A N 1
ATOM 684 C CA . ASN A 1 87 ? -16.706 7.000 -5.645 1.00 46.16 87 ASN A CA 1
ATOM 685 C C . ASN A 1 87 ? -15.354 6.419 -5.199 1.00 46.16 87 ASN A C 1
ATOM 687 O O . ASN A 1 87 ? -14.462 6.221 -6.027 1.00 46.16 87 ASN A O 1
ATOM 691 N N . ILE A 1 88 ? -15.227 6.032 -3.923 1.00 58.28 88 ILE A N 1
ATOM 692 C CA . ILE A 1 88 ? -14.313 4.941 -3.550 1.00 58.28 88 ILE A CA 1
ATOM 693 C C . ILE A 1 88 ? -14.661 3.776 -4.482 1.00 58.28 88 ILE A C 1
ATOM 695 O O . ILE A 1 88 ? -15.793 3.290 -4.452 1.00 58.28 88 ILE A O 1
ATOM 699 N N . ILE A 1 89 ? -13.722 3.333 -5.324 1.00 70.75 89 ILE A N 1
ATOM 700 C CA . ILE A 1 89 ? -13.941 2.131 -6.134 1.00 70.75 89 ILE A CA 1
ATOM 701 C C . ILE A 1 89 ? -13.837 0.949 -5.175 1.00 70.75 89 ILE A C 1
ATOM 703 O O . ILE A 1 89 ? -12.750 0.412 -4.948 1.00 70.75 89 ILE A O 1
ATOM 707 N N . ARG A 1 90 ? -14.972 0.606 -4.565 1.00 84.12 90 ARG A N 1
ATOM 708 C CA . ARG A 1 90 ? -15.161 -0.604 -3.775 1.00 84.12 90 ARG A CA 1
ATOM 709 C C . ARG A 1 90 ? -15.744 -1.680 -4.672 1.00 84.12 90 ARG A C 1
ATOM 711 O O . ARG A 1 90 ? -16.701 -1.442 -5.407 1.00 84.12 90 ARG A O 1
ATOM 718 N N . ARG A 1 91 ? -15.148 -2.861 -4.615 1.00 88.44 91 ARG A N 1
ATOM 719 C CA . ARG A 1 91 ? -15.595 -4.034 -5.358 1.00 88.44 91 ARG A CA 1
ATOM 720 C C . ARG A 1 91 ? -15.237 -5.293 -4.593 1.00 88.44 91 ARG A C 1
ATOM 722 O O . ARG A 1 91 ? -14.259 -5.300 -3.849 1.00 88.44 91 ARG A O 1
ATOM 729 N N . HIS A 1 92 ? -15.985 -6.359 -4.838 1.00 90.06 92 HIS A N 1
ATOM 730 C CA . HIS A 1 92 ? -15.552 -7.681 -4.414 1.00 90.06 92 HIS A CA 1
ATOM 731 C C . HIS A 1 92 ? -14.218 -8.051 -5.067 1.00 90.06 92 HIS A C 1
ATOM 733 O O . HIS A 1 92 ? -13.884 -7.591 -6.172 1.00 90.06 92 HIS A O 1
ATOM 739 N N . SER A 1 93 ? -13.464 -8.867 -4.341 1.00 89.44 93 SER A N 1
ATOM 740 C CA . SER A 1 93 ? -12.217 -9.470 -4.785 1.00 89.44 93 SER A CA 1
ATOM 741 C C . SER A 1 93 ? -12.434 -10.212 -6.103 1.00 89.44 93 SER A C 1
ATOM 743 O O . SER A 1 93 ? -13.356 -11.014 -6.253 1.00 89.44 93 SER A O 1
ATOM 745 N N . GLY A 1 94 ? -11.632 -9.859 -7.103 1.00 89.75 94 GLY A N 1
ATOM 746 C CA . GLY A 1 94 ? -11.637 -10.497 -8.414 1.00 89.75 94 GLY A CA 1
ATOM 747 C C . GLY A 1 94 ? -10.448 -11.438 -8.580 1.00 89.75 94 GLY A C 1
ATOM 748 O O . GLY A 1 94 ? -9.961 -12.039 -7.629 1.00 89.75 94 GLY A O 1
ATOM 749 N N . ASN A 1 95 ? -9.940 -11.524 -9.807 1.00 92.62 95 ASN A N 1
ATOM 750 C CA . ASN A 1 95 ? -8.713 -12.257 -10.114 1.00 92.62 95 ASN A CA 1
ATOM 751 C C . ASN A 1 95 ? -7.680 -11.357 -10.809 1.00 92.62 95 ASN A C 1
ATOM 753 O O . ASN A 1 95 ? -7.025 -11.782 -11.750 1.00 92.62 95 ASN A O 1
ATOM 757 N N . GLY A 1 96 ? -7.581 -10.084 -10.422 1.00 94.00 96 GLY A N 1
ATOM 758 C CA . GLY A 1 96 ? -6.631 -9.143 -11.013 1.00 94.00 96 GLY A CA 1
ATOM 759 C C . GLY A 1 96 ? -5.230 -9.227 -10.401 1.00 94.00 96 GLY A C 1
ATOM 760 O O . GLY A 1 96 ? -4.982 -9.946 -9.434 1.00 94.00 96 GLY A O 1
ATOM 761 N N . VAL A 1 97 ? -4.306 -8.416 -10.928 1.00 95.31 97 VAL A N 1
ATOM 762 C CA . VAL A 1 97 ? -2.936 -8.292 -10.387 1.00 95.31 97 VAL A CA 1
ATOM 763 C C . VAL A 1 97 ? -2.916 -7.819 -8.923 1.00 95.31 97 VAL A C 1
ATOM 765 O O . VAL A 1 97 ? -2.082 -8.255 -8.131 1.00 95.31 97 VAL A O 1
ATOM 768 N N . THR A 1 98 ? -3.874 -6.969 -8.536 1.00 94.69 98 THR A N 1
ATOM 769 C CA . THR A 1 98 ? -4.036 -6.499 -7.152 1.00 94.69 98 THR A CA 1
ATOM 770 C C . THR A 1 98 ? -4.365 -7.662 -6.218 1.00 94.69 98 THR A C 1
ATOM 772 O O . THR A 1 98 ? -3.704 -7.841 -5.197 1.00 94.69 98 THR A O 1
ATOM 775 N N . GLU A 1 99 ? -5.344 -8.485 -6.587 1.00 95.50 99 GLU A N 1
ATOM 776 C CA . GLU A 1 99 ? -5.743 -9.682 -5.845 1.00 95.50 99 GLU A CA 1
ATOM 777 C C . GLU A 1 99 ? -4.631 -10.709 -5.778 1.00 95.50 99 GLU A C 1
ATOM 779 O O . GLU A 1 99 ? -4.396 -11.285 -4.720 1.00 95.50 99 GLU A O 1
ATOM 784 N N . TYR A 1 100 ? -3.906 -10.901 -6.878 1.00 97.56 100 TYR A N 1
ATOM 785 C CA . TYR A 1 100 ? -2.758 -11.792 -6.897 1.00 97.56 100 TYR A CA 1
ATOM 786 C C . TYR A 1 100 ? -1.749 -11.423 -5.799 1.00 97.56 100 TYR A C 1
ATOM 788 O O . TYR A 1 100 ? -1.347 -12.287 -5.019 1.00 97.56 100 TYR A O 1
ATOM 796 N N . VAL A 1 101 ? -1.386 -10.143 -5.665 1.00 98.12 101 VAL A N 1
ATOM 797 C CA . VAL A 1 101 ? -0.475 -9.685 -4.600 1.00 98.12 101 VAL A CA 1
ATOM 798 C C . VAL A 1 101 ? -1.096 -9.856 -3.209 1.00 98.12 101 VAL A C 1
ATOM 800 O O . VAL A 1 101 ? -0.413 -10.319 -2.292 1.00 98.12 101 VAL A O 1
ATOM 803 N N . ILE A 1 102 ? -2.389 -9.549 -3.048 1.00 97.31 102 ILE A N 1
ATOM 804 C CA . ILE A 1 102 ? -3.102 -9.693 -1.765 1.00 97.31 102 ILE A CA 1
ATOM 805 C C . ILE A 1 102 ? -3.090 -11.146 -1.278 1.00 97.31 102 ILE A C 1
ATOM 807 O O . ILE A 1 102 ? -2.715 -11.419 -0.132 1.00 97.31 102 ILE A O 1
ATOM 811 N N . HIS A 1 103 ? -3.48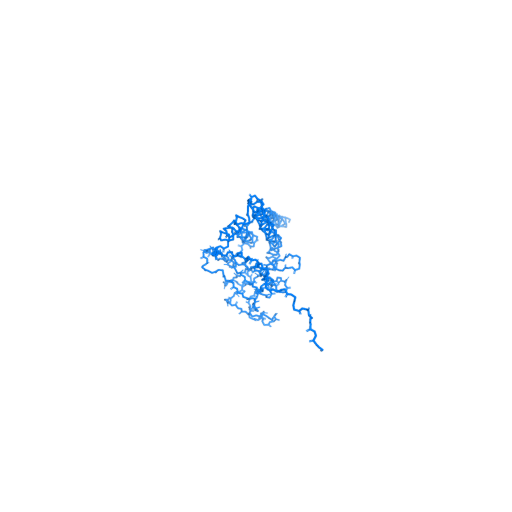4 -12.069 -2.156 1.00 95.69 103 HIS A N 1
ATOM 812 C CA . HIS A 1 103 ? -3.724 -13.474 -1.831 1.00 95.69 103 HIS A CA 1
ATOM 813 C C . HIS A 1 103 ? -2.429 -14.267 -1.716 1.00 95.69 103 HIS A C 1
ATOM 815 O O . HIS A 1 103 ? -2.283 -15.099 -0.818 1.00 95.69 103 HIS A O 1
ATOM 821 N N . THR A 1 104 ? -1.456 -13.997 -2.591 1.00 97.06 104 THR A N 1
ATOM 822 C CA . THR A 1 104 ? -0.147 -14.666 -2.522 1.00 97.06 104 THR A CA 1
ATOM 823 C C . THR A 1 104 ? 0.734 -14.117 -1.409 1.00 97.06 104 THR A C 1
ATOM 825 O O . THR A 1 104 ? 1.681 -14.800 -1.012 1.00 97.06 104 THR A O 1
ATOM 828 N N . ARG A 1 105 ? 0.435 -12.909 -0.906 1.00 97.19 105 ARG A N 1
ATOM 829 C CA . ARG A 1 105 ? 1.250 -12.168 0.069 1.00 97.19 105 ARG A CA 1
ATOM 830 C C . ARG A 1 105 ? 2.686 -11.940 -0.403 1.00 97.19 105 ARG A C 1
ATOM 832 O O . ARG A 1 105 ? 3.603 -11.822 0.408 1.00 97.19 105 ARG A O 1
ATOM 839 N N . LYS A 1 106 ? 2.894 -11.906 -1.719 1.00 97.56 106 LYS A N 1
ATOM 840 C CA . LYS A 1 106 ? 4.207 -11.726 -2.337 1.00 97.56 106 LYS A CA 1
ATOM 841 C C . LYS A 1 106 ? 4.220 -10.441 -3.151 1.00 97.56 106 LYS A C 1
ATOM 843 O O . LYS A 1 106 ? 3.233 -10.159 -3.831 1.00 97.56 106 LYS A O 1
ATOM 848 N N . PRO A 1 107 ? 5.318 -9.672 -3.098 1.00 98.25 107 PRO A N 1
ATOM 849 C CA . PRO A 1 107 ? 5.482 -8.553 -4.002 1.00 98.25 107 PRO A CA 1
ATOM 850 C C . PRO A 1 107 ? 5.601 -9.068 -5.442 1.00 98.25 107 PRO A C 1
ATOM 852 O O . PRO A 1 107 ? 5.983 -10.220 -5.679 1.00 98.25 107 PRO A O 1
ATOM 855 N N . LEU A 1 108 ? 5.257 -8.218 -6.401 1.00 98.25 108 LEU A N 1
ATOM 856 C CA . LEU A 1 108 ? 5.347 -8.533 -7.818 1.00 98.25 108 LEU A CA 1
ATOM 857 C C . LEU A 1 108 ? 5.876 -7.317 -8.580 1.00 98.25 108 LEU A C 1
ATOM 859 O O . LEU A 1 108 ? 5.340 -6.214 -8.465 1.00 98.25 108 LEU A O 1
ATOM 863 N N . LEU A 1 109 ? 6.905 -7.560 -9.386 1.00 97.69 109 LEU A N 1
ATOM 864 C CA . LEU A 1 109 ? 7.476 -6.617 -10.333 1.00 97.69 109 LEU A CA 1
ATOM 865 C C . LEU A 1 109 ? 7.235 -7.144 -11.748 1.00 97.69 109 LEU A C 1
ATOM 867 O O . LEU A 1 109 ? 7.556 -8.290 -12.061 1.00 97.69 109 LEU A O 1
ATOM 871 N N . VAL A 1 110 ? 6.660 -6.303 -12.601 1.00 96.44 110 VAL A N 1
ATOM 872 C CA . VAL A 1 110 ? 6.378 -6.608 -14.002 1.00 96.44 110 VAL A CA 1
ATOM 873 C C . VAL A 1 110 ? 6.905 -5.473 -14.861 1.00 96.44 110 VAL A C 1
ATOM 875 O O . VAL A 1 110 ? 6.363 -4.369 -14.855 1.00 96.44 110 VAL A O 1
ATOM 878 N N . ASN A 1 111 ? 7.935 -5.764 -15.645 1.00 93.25 111 ASN A N 1
ATOM 879 C CA . ASN A 1 111 ? 8.392 -4.892 -16.716 1.00 93.25 111 ASN A CA 1
ATOM 880 C C . ASN A 1 111 ? 8.079 -5.548 -18.063 1.00 93.25 111 ASN A C 1
ATOM 882 O O . ASN A 1 111 ? 8.444 -6.699 -18.306 1.00 93.25 111 ASN A O 1
ATOM 886 N N . GLY A 1 112 ? 7.386 -4.823 -18.938 1.00 89.75 112 GLY A N 1
ATOM 887 C CA . GLY A 1 112 ? 6.981 -5.310 -20.252 1.00 89.75 112 GLY A CA 1
ATOM 888 C C . GLY A 1 112 ? 5.554 -5.852 -20.283 1.00 89.75 112 GLY A C 1
ATOM 889 O O . GLY A 1 112 ? 4.600 -5.109 -20.070 1.00 89.75 112 GLY A O 1
ATOM 890 N N . ASP A 1 113 ? 5.404 -7.123 -20.654 1.00 92.44 113 ASP A N 1
ATOM 891 C CA . ASP A 1 113 ? 4.117 -7.720 -21.023 1.00 92.44 113 ASP A CA 1
ATOM 892 C C . ASP A 1 113 ? 3.352 -8.239 -19.788 1.00 92.44 113 ASP A C 1
ATOM 894 O O . ASP A 1 113 ? 3.628 -9.320 -19.248 1.00 92.44 113 ASP A O 1
ATOM 898 N N . MET A 1 114 ? 2.386 -7.436 -19.326 1.00 93.75 114 MET A N 1
ATOM 899 C CA . MET A 1 114 ? 1.503 -7.784 -18.211 1.00 93.75 114 MET A CA 1
ATOM 900 C C . MET A 1 114 ? 0.618 -8.984 -18.550 1.00 93.75 114 MET A C 1
ATOM 902 O O . MET A 1 114 ? 0.419 -9.841 -17.695 1.00 93.75 114 MET A O 1
ATOM 906 N N . GLU A 1 115 ? 0.113 -9.094 -19.776 1.00 94.06 115 GLU A N 1
ATOM 907 C CA . GLU A 1 115 ? -0.729 -10.210 -20.207 1.00 94.06 115 GLU A CA 1
ATOM 908 C C . GLU A 1 115 ? 0.016 -11.547 -20.191 1.00 94.06 115 GLU A C 1
ATOM 910 O O . GLU A 1 115 ? -0.517 -12.544 -19.697 1.00 94.06 115 GLU A O 1
ATOM 915 N N . ALA A 1 116 ? 1.254 -11.579 -20.684 1.00 94.88 116 ALA A N 1
ATOM 916 C CA . ALA A 1 116 ? 2.086 -12.779 -20.631 1.00 94.88 116 ALA A CA 1
ATOM 917 C C . ALA A 1 116 ? 2.388 -13.188 -19.180 1.00 94.88 116 ALA A C 1
ATOM 919 O O . ALA A 1 116 ? 2.320 -14.371 -18.832 1.00 94.88 116 ALA A O 1
ATOM 920 N N . THR A 1 117 ? 2.669 -12.207 -18.320 1.00 95.50 117 THR A N 1
ATOM 921 C CA . THR A 1 117 ? 2.904 -12.433 -16.887 1.00 95.50 117 THR A CA 1
ATOM 922 C C . THR A 1 117 ? 1.645 -12.950 -16.188 1.00 95.50 117 THR A C 1
ATOM 924 O O . THR A 1 117 ? 1.714 -13.916 -15.429 1.00 95.50 117 THR A O 1
ATOM 927 N N . ALA A 1 118 ? 0.487 -12.369 -16.499 1.00 95.44 118 ALA A N 1
ATOM 928 C CA . ALA A 1 118 ? -0.817 -12.766 -15.981 1.00 95.44 118 ALA A CA 1
ATOM 929 C C . ALA A 1 118 ? -1.150 -14.220 -16.344 1.00 95.44 118 ALA A C 1
ATOM 931 O O . ALA A 1 118 ? -1.484 -15.017 -15.467 1.00 95.44 118 ALA A O 1
ATOM 932 N N . ALA A 1 119 ? -0.949 -14.604 -17.609 1.00 95.88 119 ALA A N 1
ATOM 933 C CA . ALA A 1 119 ? -1.158 -15.974 -18.077 1.00 95.88 119 ALA A CA 1
ATOM 934 C C . ALA A 1 119 ? -0.241 -16.992 -17.376 1.00 95.88 119 ALA A C 1
ATOM 936 O O . ALA A 1 119 ? -0.663 -18.110 -17.084 1.00 95.88 119 ALA A O 1
ATOM 937 N N . MET A 1 120 ? 1.006 -16.609 -17.093 1.00 96.12 120 MET A N 1
ATOM 938 C CA . MET A 1 120 ? 1.978 -17.458 -16.401 1.00 96.12 120 MET A CA 1
ATOM 939 C C . MET A 1 120 ? 1.675 -17.612 -14.906 1.00 96.12 120 MET A C 1
ATOM 941 O O . MET A 1 120 ? 1.856 -18.698 -14.357 1.00 96.12 120 MET A O 1
ATOM 945 N N . LEU A 1 121 ? 1.238 -16.538 -14.245 1.00 96.12 121 LEU A N 1
ATOM 946 C CA . LEU A 1 121 ? 1.008 -16.505 -12.798 1.00 96.12 121 LEU A CA 1
ATOM 947 C C . LEU A 1 121 ? -0.447 -16.798 -12.395 1.00 96.12 121 LEU A C 1
ATOM 949 O O . LEU A 1 121 ? -0.721 -16.982 -11.211 1.00 96.12 121 LEU A O 1
ATOM 953 N N . GLY A 1 122 ? -1.364 -16.900 -13.360 1.00 94.94 122 GLY A N 1
ATOM 954 C CA . GLY A 1 122 ? -2.746 -17.333 -13.141 1.00 94.94 122 GLY A CA 1
ATOM 955 C C . GLY A 1 122 ? -3.715 -16.230 -12.709 1.00 94.94 122 GLY A C 1
ATOM 956 O O . GLY A 1 122 ? -4.732 -16.537 -12.088 1.00 94.94 122 GLY A O 1
ATOM 957 N N . PHE A 1 123 ? -3.428 -14.969 -13.038 1.00 95.38 123 PHE A N 1
ATOM 958 C CA . PHE A 1 123 ? -4.337 -13.839 -12.820 1.00 95.38 123 PHE A CA 1
ATOM 959 C C . PHE A 1 123 ? -4.789 -13.221 -14.153 1.00 95.38 123 PHE A C 1
ATOM 961 O O . PHE A 1 123 ? -4.312 -13.587 -15.226 1.00 95.38 123 PHE A O 1
ATOM 968 N N . GLU A 1 124 ? -5.729 -12.283 -14.100 1.00 92.19 124 GLU A N 1
ATOM 969 C CA . GLU A 1 124 ? -6.245 -11.532 -15.240 1.00 92.19 124 GLU A CA 1
ATOM 970 C C . GLU A 1 124 ? -5.599 -10.141 -15.320 1.00 92.19 124 GLU A C 1
ATOM 972 O O . GLU A 1 124 ? -5.582 -9.369 -14.356 1.00 92.19 124 GLU A O 1
ATOM 977 N N . ALA A 1 125 ? -5.090 -9.789 -16.501 1.00 88.12 125 ALA A N 1
ATOM 978 C CA . ALA A 1 125 ? -4.599 -8.445 -16.784 1.00 88.12 125 ALA A CA 1
ATOM 979 C C . ALA A 1 125 ? -5.788 -7.488 -16.984 1.00 88.12 125 ALA A C 1
ATOM 981 O O . ALA A 1 125 ? -6.295 -7.312 -18.092 1.00 88.12 125 ALA A O 1
ATOM 982 N N . ILE A 1 126 ? -6.258 -6.895 -15.886 1.00 82.81 126 ILE A N 1
ATOM 983 C CA . ILE A 1 126 ? -7.404 -5.979 -15.865 1.00 82.81 126 ILE A CA 1
ATOM 984 C C . ILE A 1 126 ? -6.913 -4.527 -15.850 1.00 82.81 126 ILE A C 1
ATOM 986 O O . ILE A 1 126 ? -6.047 -4.160 -15.058 1.00 82.81 126 ILE A O 1
ATOM 990 N N . GLY A 1 127 ? -7.529 -3.677 -16.675 1.00 78.00 127 GLY A N 1
ATOM 991 C CA . GLY A 1 127 ? -7.265 -2.237 -16.713 1.00 78.00 127 GLY A CA 1
ATOM 992 C C . GLY A 1 127 ? -6.360 -1.810 -17.869 1.00 78.00 127 GLY A C 1
ATOM 993 O O . GLY A 1 127 ? -6.252 -2.485 -18.890 1.00 78.00 127 GLY A O 1
ATOM 994 N N . ALA A 1 128 ? -5.757 -0.629 -17.739 1.00 80.12 128 ALA A N 1
ATOM 995 C CA . ALA A 1 128 ? -4.881 -0.084 -18.769 1.00 80.12 128 ALA A CA 1
ATOM 996 C C . ALA A 1 128 ? -3.515 -0.789 -18.771 1.00 80.12 128 ALA A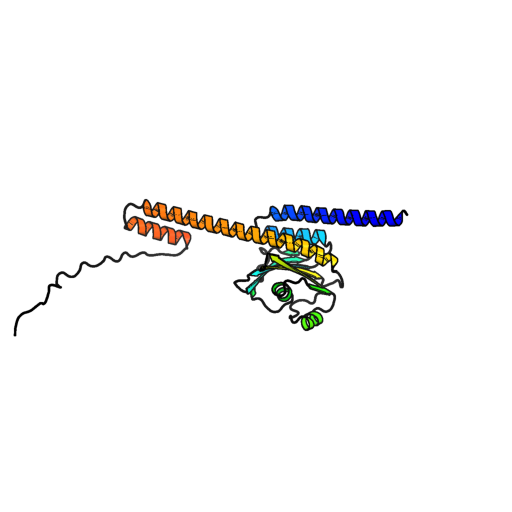 C 1
ATOM 998 O O . ALA A 1 128 ? -2.934 -1.042 -17.717 1.00 80.12 128 ALA A O 1
ATOM 999 N N . ARG A 1 129 ? -2.978 -1.040 -19.970 1.00 84.81 129 ARG A N 1
ATOM 1000 C CA . ARG A 1 129 ? -1.671 -1.680 -20.177 1.00 84.81 129 ARG A CA 1
ATOM 1001 C C . ARG A 1 129 ? -0.532 -0.778 -19.706 1.00 84.81 129 ARG A C 1
ATOM 1003 O O . ARG A 1 129 ? -0.159 0.162 -20.408 1.00 84.81 129 ARG A O 1
ATOM 1010 N N . SER A 1 130 ? 0.011 -1.059 -18.528 1.00 89.88 130 SER A N 1
ATOM 1011 C CA . SER A 1 130 ? 1.248 -0.453 -18.029 1.00 89.88 130 SER A CA 1
ATOM 1012 C C . SER A 1 130 ? 2.474 -1.094 -18.677 1.00 89.88 130 SER A C 1
ATOM 1014 O O . SER A 1 130 ? 2.481 -2.296 -18.921 1.00 89.88 130 SER A O 1
ATOM 1016 N N . LYS A 1 131 ? 3.523 -0.303 -18.909 1.00 92.56 131 LYS A N 1
ATOM 1017 C CA . LYS A 1 131 ? 4.838 -0.794 -19.351 1.00 92.56 131 LYS A CA 1
ATOM 1018 C C . LYS A 1 131 ? 5.717 -1.250 -18.188 1.00 92.56 131 LYS A C 1
ATOM 1020 O O . LYS A 1 131 ? 6.521 -2.157 -18.362 1.00 92.56 131 LYS A O 1
ATOM 1025 N N . SER A 1 132 ? 5.538 -0.639 -17.022 1.00 95.00 132 SER A N 1
ATOM 1026 C CA . SER A 1 132 ? 6.153 -1.064 -15.766 1.00 95.00 132 SER A CA 1
ATOM 1027 C C . SER A 1 132 ? 5.104 -1.048 -14.670 1.00 95.00 132 SER A C 1
ATOM 1029 O O . SER A 1 132 ? 4.319 -0.102 -14.577 1.00 95.00 132 SER A O 1
ATOM 1031 N N . TRP A 1 133 ? 5.088 -2.083 -13.844 1.00 96.31 133 TRP A N 1
ATOM 1032 C CA . TRP A 1 133 ? 4.187 -2.229 -12.712 1.00 96.31 133 TRP A CA 1
ATOM 1033 C C . TRP A 1 133 ? 4.934 -2.880 -11.553 1.00 96.31 133 TRP A C 1
ATOM 1035 O O . TRP A 1 133 ? 5.648 -3.860 -11.740 1.00 96.31 133 TRP A O 1
ATOM 1045 N N . MET A 1 134 ? 4.765 -2.344 -10.356 1.00 97.38 134 MET A N 1
ATOM 1046 C CA . MET A 1 134 ? 5.357 -2.858 -9.131 1.00 97.38 134 MET A CA 1
ATOM 1047 C C . MET A 1 134 ? 4.323 -2.763 -8.019 1.00 97.38 134 MET A C 1
ATOM 1049 O O . MET A 1 134 ? 3.773 -1.689 -7.780 1.00 97.38 134 MET A O 1
ATOM 1053 N N . GLY A 1 135 ? 4.072 -3.863 -7.322 1.00 97.75 135 GLY A N 1
ATOM 1054 C CA . GLY A 1 135 ? 3.126 -3.906 -6.216 1.00 97.75 135 GLY A CA 1
ATOM 1055 C C . GLY A 1 135 ? 3.670 -4.695 -5.044 1.00 97.75 135 GLY A C 1
ATOM 1056 O O . GLY A 1 135 ? 4.264 -5.758 -5.219 1.00 97.75 135 GLY A O 1
ATOM 1057 N N . VAL A 1 136 ? 3.444 -4.180 -3.840 1.00 98.69 136 VAL A N 1
ATOM 1058 C CA . VAL A 1 136 ? 3.835 -4.829 -2.589 1.00 98.69 136 VAL A CA 1
ATOM 1059 C C . VAL A 1 136 ? 2.631 -4.935 -1.650 1.00 98.69 136 VAL A C 1
ATOM 1061 O O . VAL A 1 136 ? 1.799 -4.022 -1.597 1.00 98.69 136 VAL A O 1
ATOM 1064 N N . PRO A 1 137 ? 2.509 -6.037 -0.898 1.00 98.56 137 PRO A N 1
ATOM 1065 C CA . PRO A 1 137 ? 1.403 -6.225 0.027 1.00 98.56 137 PRO A CA 1
ATOM 1066 C C . PRO A 1 137 ? 1.625 -5.456 1.340 1.00 98.56 137 PRO A C 1
ATOM 1068 O O . PRO A 1 137 ? 2.744 -5.344 1.840 1.00 98.56 137 PRO A O 1
ATOM 1071 N N . LEU A 1 138 ? 0.537 -4.964 1.930 1.00 98.38 138 LEU A N 1
ATOM 1072 C CA . LEU A 1 138 ? 0.497 -4.423 3.289 1.00 98.38 138 LEU A CA 1
ATOM 1073 C C . LEU A 1 138 ? 0.151 -5.566 4.247 1.00 98.38 138 LEU A C 1
ATOM 1075 O O . LEU A 1 138 ? -1.009 -5.959 4.322 1.00 98.38 138 LEU A O 1
ATOM 1079 N N . ILE A 1 139 ? 1.131 -6.129 4.954 1.00 97.44 139 ILE A N 1
ATOM 1080 C CA . ILE A 1 139 ? 0.940 -7.346 5.766 1.00 97.44 139 ILE A CA 1
ATOM 1081 C C . ILE A 1 139 ? 1.182 -7.057 7.249 1.00 97.44 139 ILE A C 1
ATOM 1083 O O . ILE A 1 139 ? 2.194 -6.459 7.609 1.00 97.44 139 ILE A O 1
ATOM 1087 N N . VAL A 1 140 ? 0.286 -7.546 8.114 1.00 93.88 140 VAL A N 1
ATOM 1088 C CA . VAL A 1 140 ? 0.495 -7.619 9.569 1.00 93.88 140 VAL A CA 1
ATOM 1089 C C . VAL A 1 140 ? 0.193 -9.028 10.064 1.00 93.88 140 VAL A C 1
ATOM 1091 O O . VAL A 1 140 ? -0.944 -9.498 10.000 1.00 93.88 140 VAL A O 1
ATOM 1094 N N . GLY A 1 141 ? 1.218 -9.704 10.589 1.00 90.88 141 GLY A N 1
ATOM 1095 C CA . GLY A 1 141 ? 1.119 -11.116 10.956 1.00 90.88 141 GLY A CA 1
ATOM 1096 C C . GLY A 1 141 ? 0.692 -11.953 9.748 1.00 90.88 141 GLY A C 1
ATOM 1097 O O . GLY A 1 141 ? 1.323 -11.892 8.699 1.00 90.88 141 GLY A O 1
ATOM 1098 N N . GLU A 1 142 ? -0.414 -12.681 9.883 1.00 90.38 142 GLU A N 1
ATOM 1099 C CA . GLU A 1 142 ? -0.983 -13.518 8.816 1.00 90.38 142 GLU A CA 1
ATOM 1100 C C . GLU A 1 142 ? -2.035 -12.789 7.956 1.00 90.38 142 GLU A C 1
ATOM 1102 O O . GLU A 1 142 ? -2.608 -13.375 7.032 1.00 90.38 142 GLU A O 1
ATOM 1107 N N . ARG A 1 143 ? -2.334 -11.516 8.242 1.00 93.00 143 ARG A N 1
ATOM 1108 C CA . ARG A 1 143 ? -3.384 -10.748 7.555 1.00 93.00 143 ARG A CA 1
ATOM 1109 C C . ARG A 1 143 ? -2.788 -9.792 6.530 1.00 93.00 143 ARG A C 1
ATOM 1111 O O . ARG A 1 143 ? -1.837 -9.069 6.825 1.00 93.00 143 ARG A O 1
ATOM 1118 N N . THR A 1 144 ? -3.391 -9.754 5.346 1.00 97.00 144 THR A N 1
ATOM 1119 C CA . THR A 1 144 ? -3.107 -8.736 4.331 1.00 97.00 144 THR A CA 1
ATOM 1120 C C . THR A 1 144 ? -4.127 -7.618 4.477 1.00 97.00 144 THR A C 1
ATOM 1122 O O . THR A 1 144 ? -5.319 -7.860 4.357 1.00 97.00 144 THR A O 1
ATOM 1125 N N . LEU A 1 145 ? -3.673 -6.400 4.747 1.00 96.56 145 LEU A N 1
ATOM 1126 C CA . LEU A 1 145 ? -4.518 -5.213 4.884 1.00 96.56 145 LEU A CA 1
ATOM 1127 C C .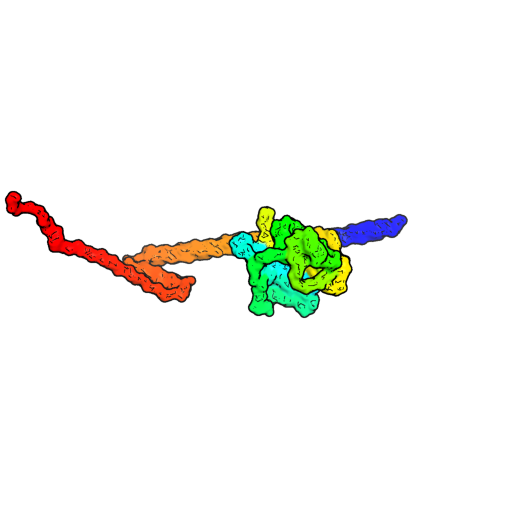 LEU A 1 145 ? -4.810 -4.539 3.539 1.00 96.56 145 LEU A C 1
ATOM 1129 O O . LEU A 1 145 ? -5.662 -3.659 3.463 1.00 96.56 145 LEU A O 1
ATOM 1133 N N . GLY A 1 146 ? -4.066 -4.891 2.488 1.00 97.12 146 GLY A N 1
ATOM 1134 C CA . GLY A 1 146 ? -4.147 -4.239 1.188 1.00 97.12 146 GLY A CA 1
ATOM 1135 C C . GLY A 1 146 ? -2.845 -4.317 0.401 1.00 97.12 146 GLY A C 1
ATOM 1136 O O . GLY A 1 146 ? -2.003 -5.178 0.665 1.00 97.12 146 GLY A O 1
ATOM 1137 N N . ILE A 1 147 ? -2.665 -3.393 -0.543 1.00 97.94 147 ILE A N 1
ATOM 1138 C CA . ILE A 1 147 ? -1.449 -3.251 -1.351 1.00 97.94 147 ILE A CA 1
ATOM 1139 C C . ILE A 1 147 ? -1.066 -1.791 -1.548 1.00 97.94 147 ILE A C 1
ATOM 1141 O O . ILE A 1 147 ? -1.924 -0.905 -1.576 1.00 97.94 147 ILE A O 1
ATOM 1145 N N . ILE A 1 148 ? 0.223 -1.575 -1.783 1.00 97.75 148 ILE A N 1
ATOM 1146 C CA . ILE A 1 148 ? 0.740 -0.370 -2.424 1.00 97.75 148 ILE A CA 1
ATOM 1147 C C . ILE A 1 148 ? 1.207 -0.769 -3.817 1.00 97.75 148 ILE A C 1
ATOM 1149 O O . ILE A 1 148 ? 1.959 -1.734 -3.954 1.00 97.75 148 ILE A O 1
ATOM 1153 N N . ALA A 1 149 ? 0.794 -0.028 -4.838 1.00 95.88 149 ALA A N 1
ATOM 1154 C CA . ALA A 1 149 ? 1.218 -0.288 -6.202 1.00 95.88 149 ALA A CA 1
ATOM 1155 C C . ALA A 1 149 ? 1.612 0.985 -6.940 1.00 95.88 149 ALA A C 1
ATOM 1157 O O . ALA A 1 149 ? 1.086 2.075 -6.707 1.00 95.88 149 ALA A O 1
ATOM 1158 N N . MET A 1 150 ? 2.561 0.810 -7.847 1.00 95.00 150 MET A N 1
ATOM 1159 C CA . MET A 1 150 ? 3.156 1.831 -8.684 1.00 95.00 150 MET A CA 1
ATOM 1160 C C . MET A 1 150 ? 3.205 1.339 -10.118 1.00 95.00 150 MET A C 1
ATOM 1162 O O . MET A 1 150 ? 3.525 0.181 -10.375 1.00 95.00 150 MET A O 1
ATOM 1166 N N . GLN A 1 151 ? 2.898 2.216 -11.066 1.00 92.88 151 GLN A N 1
ATOM 1167 C CA . GLN A 1 151 ? 2.914 1.854 -12.473 1.00 92.88 151 GLN A CA 1
ATOM 1168 C C . GLN A 1 151 ? 3.271 3.023 -13.385 1.00 92.88 151 GLN A C 1
ATOM 1170 O O . GLN A 1 151 ? 2.923 4.181 -13.142 1.00 92.88 151 GLN A O 1
ATOM 1175 N N . SER A 1 152 ? 3.918 2.686 -14.491 1.00 92.06 152 SER A N 1
ATOM 1176 C CA . SER A 1 152 ? 4.199 3.586 -15.598 1.00 92.06 152 SER A CA 1
ATOM 1177 C C . SER A 1 152 ? 3.511 3.090 -16.860 1.00 92.06 152 SER A C 1
ATOM 1179 O O . SER A 1 152 ? 3.581 1.911 -17.212 1.00 92.06 152 SER A O 1
ATOM 1181 N N . PHE A 1 153 ? 2.856 4.008 -17.567 1.00 90.25 153 PHE A N 1
ATOM 1182 C CA . PHE A 1 153 ? 2.303 3.753 -18.901 1.00 90.25 153 PHE A CA 1
ATOM 1183 C C . PHE A 1 153 ? 3.268 4.189 -20.014 1.00 90.25 153 PHE A C 1
ATOM 1185 O O . PHE A 1 153 ? 3.178 3.711 -21.147 1.00 90.25 153 PHE A O 1
ATOM 1192 N N . SER A 1 154 ? 4.199 5.097 -19.710 1.00 90.12 154 SER A N 1
ATOM 1193 C CA . SER A 1 154 ? 5.137 5.686 -20.672 1.00 90.12 154 SER A CA 1
ATOM 1194 C C . SER A 1 154 ? 6.482 4.972 -20.720 1.00 90.12 154 SER A C 1
ATOM 1196 O O . SER A 1 154 ? 7.038 4.820 -21.815 1.00 90.12 154 SER A O 1
ATOM 1198 N N . THR A 1 155 ? 6.960 4.488 -19.577 1.00 91.38 155 THR A N 1
ATOM 1199 C CA . THR A 1 155 ? 8.350 4.096 -19.343 1.00 91.38 155 THR A CA 1
ATOM 1200 C C . THR A 1 155 ? 8.437 2.598 -19.065 1.00 91.38 155 THR A C 1
ATOM 1202 O O . THR A 1 155 ? 7.723 2.073 -18.217 1.00 91.38 155 THR A O 1
ATOM 1205 N N . LEU A 1 156 ? 9.272 1.910 -19.845 1.00 93.31 156 LEU A N 1
ATOM 1206 C CA . LEU A 1 156 ? 9.613 0.499 -19.656 1.00 93.31 156 LEU A CA 1
ATOM 1207 C C . LEU A 1 156 ? 10.811 0.406 -18.704 1.00 93.31 156 LEU A C 1
ATOM 1209 O O . LEU A 1 156 ? 11.650 1.305 -18.722 1.00 93.31 156 LEU A O 1
ATOM 1213 N N . ASP A 1 157 ? 10.889 -0.669 -17.919 1.00 93.12 157 ASP A N 1
ATOM 1214 C CA . ASP A 1 157 ? 11.975 -0.922 -16.962 1.00 93.12 157 ASP A CA 1
ATOM 1215 C C . ASP A 1 157 ? 12.180 0.223 -15.953 1.00 93.12 157 ASP A C 1
ATOM 1217 O O . ASP A 1 157 ? 13.297 0.499 -15.525 1.00 93.12 157 ASP A O 1
ATOM 1221 N N . LEU A 1 158 ? 11.096 0.917 -15.577 1.00 94.00 158 LEU A N 1
ATOM 1222 C CA . LEU A 1 158 ? 11.173 2.033 -14.627 1.00 94.00 158 LEU A CA 1
ATOM 1223 C C . LEU A 1 158 ? 11.482 1.571 -13.196 1.00 94.00 158 LEU A C 1
ATOM 1225 O O . LEU A 1 158 ? 12.037 2.338 -12.415 1.00 94.00 158 LEU A O 1
ATOM 1229 N N . TYR A 1 159 ? 11.072 0.351 -12.851 1.00 95.31 159 TYR A N 1
ATOM 1230 C CA . TYR A 1 159 ? 11.218 -0.208 -11.513 1.00 95.31 159 TYR A CA 1
ATOM 1231 C C . TYR A 1 159 ? 12.068 -1.472 -11.562 1.00 95.31 159 TYR A C 1
ATOM 1233 O O . TYR A 1 159 ? 11.890 -2.314 -12.444 1.00 95.31 159 TYR A O 1
ATOM 1241 N N . ASP A 1 160 ? 12.957 -1.614 -10.592 1.00 95.62 160 ASP A N 1
ATOM 1242 C CA . ASP A 1 160 ? 13.798 -2.779 -10.368 1.00 95.62 160 ASP A CA 1
ATOM 1243 C C . ASP A 1 160 ? 13.563 -3.379 -8.967 1.00 95.62 160 ASP A C 1
ATOM 1245 O O . ASP A 1 160 ? 12.734 -2.916 -8.175 1.00 95.62 160 ASP A O 1
ATOM 1249 N N . GLU A 1 161 ? 14.300 -4.445 -8.663 1.00 96.62 161 GLU A N 1
ATOM 1250 C CA . GLU A 1 161 ? 14.261 -5.125 -7.365 1.00 96.62 161 GLU A CA 1
ATOM 1251 C C . GLU A 1 161 ? 14.628 -4.193 -6.201 1.00 96.62 161 GLU A C 1
ATOM 1253 O O . GLU A 1 161 ? 14.055 -4.291 -5.118 1.00 96.62 161 GLU A O 1
ATOM 1258 N N . TYR A 1 162 ? 15.538 -3.242 -6.417 1.00 94.75 162 TYR A N 1
ATOM 1259 C CA . TYR A 1 162 ? 15.959 -2.305 -5.385 1.00 94.75 162 TYR A CA 1
ATOM 1260 C C . TYR A 1 162 ? 14.851 -1.289 -5.064 1.00 94.75 162 TYR A C 1
ATOM 1262 O O . TYR A 1 162 ? 14.560 -1.053 -3.888 1.00 94.75 162 TYR A O 1
ATOM 1270 N N . GLN A 1 163 ? 14.140 -0.751 -6.065 1.00 95.56 163 GLN A N 1
ATOM 1271 C CA . GLN A 1 163 ? 12.941 0.057 -5.793 1.00 95.56 163 GLN A CA 1
ATOM 1272 C C . GLN A 1 163 ? 11.833 -0.765 -5.114 1.00 95.56 163 GLN A C 1
ATOM 1274 O O . GLN A 1 163 ? 11.119 -0.229 -4.260 1.00 95.56 163 GLN A O 1
ATOM 1279 N N . MET A 1 164 ? 11.711 -2.058 -5.430 1.00 97.19 164 MET A N 1
ATOM 1280 C CA . MET A 1 164 ? 10.760 -2.950 -4.762 1.00 97.19 164 MET A 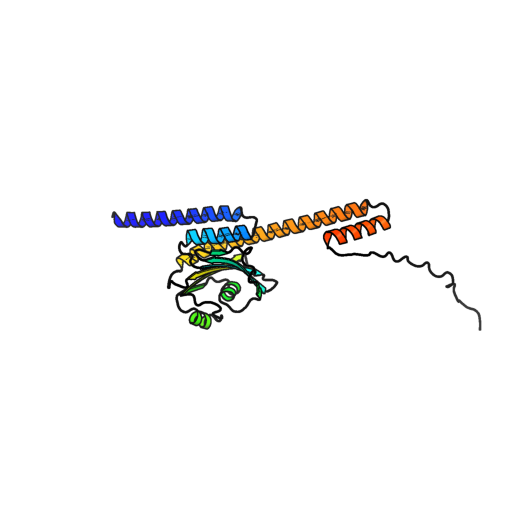CA 1
ATOM 1281 C C . MET A 1 164 ? 11.112 -3.165 -3.286 1.00 97.19 164 MET A C 1
ATOM 1283 O O . MET A 1 164 ? 10.224 -3.070 -2.438 1.00 97.19 164 MET A O 1
ATOM 1287 N N . GLU A 1 165 ? 12.386 -3.368 -2.945 1.00 96.00 165 GLU A N 1
ATOM 1288 C CA . GLU A 1 165 ? 12.860 -3.470 -1.556 1.00 96.00 165 GLU A CA 1
ATOM 1289 C C . GLU A 1 165 ? 12.578 -2.195 -0.744 1.00 96.00 165 GLU A C 1
ATOM 1291 O O . GLU A 1 165 ? 12.119 -2.259 0.408 1.00 96.00 165 GLU A O 1
ATOM 1296 N N . LEU A 1 166 ? 12.796 -1.024 -1.348 1.00 95.25 166 LEU A N 1
ATOM 1297 C CA . LEU A 1 166 ? 12.449 0.257 -0.731 1.00 95.25 166 LEU A CA 1
ATOM 1298 C C . LEU A 1 166 ? 10.937 0.366 -0.502 1.00 95.25 166 LEU A C 1
ATOM 1300 O O . LEU A 1 166 ? 10.508 0.728 0.597 1.00 95.25 166 LEU A O 1
ATOM 1304 N N . LEU A 1 167 ? 10.118 -0.006 -1.491 1.00 96.94 167 LEU A N 1
ATOM 1305 C CA . LEU A 1 167 ? 8.662 0.033 -1.358 1.00 96.94 167 LEU A CA 1
ATOM 1306 C C . LEU A 1 167 ? 8.154 -0.960 -0.300 1.00 96.94 167 LEU A C 1
ATOM 1308 O O . LEU A 1 167 ? 7.257 -0.621 0.472 1.00 96.94 167 LEU A O 1
ATOM 1312 N N . MET A 1 168 ? 8.753 -2.150 -0.194 1.00 97.38 168 MET A N 1
ATOM 1313 C CA . MET A 1 168 ? 8.444 -3.109 0.873 1.00 97.38 168 MET A CA 1
ATOM 1314 C C . MET A 1 168 ? 8.764 -2.556 2.266 1.00 97.38 168 MET A C 1
ATOM 1316 O O . MET A 1 168 ? 8.033 -2.835 3.220 1.00 97.38 168 MET A O 1
ATOM 1320 N N . SER A 1 169 ? 9.825 -1.756 2.399 1.00 94.62 169 SER A N 1
ATOM 1321 C CA . SER A 1 169 ? 10.166 -1.097 3.666 1.00 94.62 169 SER A CA 1
ATOM 1322 C C . SER A 1 169 ? 9.079 -0.100 4.077 1.00 94.62 169 SER A C 1
ATOM 1324 O O . SER A 1 169 ? 8.657 -0.083 5.237 1.00 94.62 169 SER A O 1
ATOM 1326 N N . VAL A 1 170 ? 8.551 0.663 3.111 1.00 96.19 170 VAL A N 1
ATOM 1327 C CA . VAL A 1 170 ? 7.387 1.540 3.323 1.00 96.19 170 VAL A CA 1
ATOM 1328 C C . VAL A 1 170 ? 6.159 0.719 3.710 1.00 96.19 170 VAL A C 1
ATOM 1330 O O . VAL A 1 170 ? 5.514 1.024 4.711 1.00 96.19 170 VAL A O 1
ATOM 1333 N N . ALA A 1 171 ? 5.856 -0.344 2.962 1.00 97.50 171 ALA A N 1
ATOM 1334 C CA . ALA A 1 171 ? 4.689 -1.192 3.192 1.00 97.50 171 ALA A CA 1
ATOM 1335 C C . ALA A 1 171 ? 4.693 -1.841 4.580 1.00 97.50 171 ALA A C 1
ATOM 1337 O O . ALA A 1 171 ? 3.661 -1.880 5.246 1.00 97.50 171 ALA A O 1
ATOM 1338 N N . SER A 1 172 ? 5.860 -2.291 5.042 1.00 94.50 172 SER A N 1
ATOM 1339 C CA . SER A 1 172 ? 6.021 -2.930 6.350 1.00 94.50 172 SER A CA 1
ATOM 1340 C C . SER A 1 172 ? 5.714 -1.959 7.491 1.00 94.50 172 SER A C 1
ATOM 1342 O O . SER A 1 172 ? 4.911 -2.268 8.372 1.00 94.50 172 SER A O 1
ATOM 1344 N N . GLY A 1 173 ? 6.300 -0.756 7.459 1.00 92.81 173 GLY A N 1
ATOM 1345 C CA . GLY A 1 173 ? 5.994 0.281 8.450 1.00 92.81 173 GLY A CA 1
ATOM 1346 C C . GLY A 1 173 ? 4.537 0.742 8.368 1.00 92.81 173 GLY A C 1
ATOM 1347 O O . GLY A 1 173 ? 3.887 0.958 9.391 1.00 92.81 173 GLY A O 1
ATOM 1348 N N . ALA A 1 174 ? 4.009 0.842 7.148 1.00 96.56 174 ALA A N 1
ATOM 1349 C CA . ALA A 1 174 ? 2.653 1.290 6.894 1.00 96.56 174 ALA A CA 1
ATOM 1350 C C . ALA A 1 174 ? 1.599 0.327 7.434 1.00 96.56 174 ALA A C 1
ATOM 1352 O O . ALA A 1 174 ? 0.639 0.761 8.068 1.00 96.56 174 ALA A O 1
ATOM 1353 N N . ALA A 1 175 ? 1.785 -0.973 7.212 1.00 96.19 175 ALA A N 1
ATOM 1354 C CA . ALA A 1 175 ? 0.849 -1.995 7.649 1.00 96.19 175 ALA A CA 1
ATOM 1355 C C . ALA A 1 175 ? 0.707 -1.999 9.182 1.00 96.19 175 ALA A C 1
ATOM 1357 O O . ALA A 1 175 ? -0.410 -2.009 9.697 1.00 96.19 175 ALA A O 1
ATOM 1358 N N . ILE A 1 176 ? 1.823 -1.882 9.912 1.00 94.06 176 ILE A N 1
ATOM 1359 C CA . ILE A 1 176 ? 1.828 -1.786 11.382 1.00 94.06 176 ILE A CA 1
ATOM 1360 C C . ILE A 1 176 ? 1.054 -0.548 11.858 1.00 94.06 176 ILE A C 1
ATOM 1362 O O . ILE A 1 176 ? 0.228 -0.643 12.767 1.00 94.06 176 ILE A O 1
ATOM 1366 N N . ALA A 1 177 ? 1.301 0.611 11.246 1.00 93.94 177 ALA A N 1
ATOM 1367 C CA . ALA A 1 177 ? 0.635 1.855 11.621 1.00 93.94 177 ALA A CA 1
ATOM 1368 C C . ALA A 1 177 ? -0.869 1.834 11.299 1.00 93.94 177 ALA A C 1
ATOM 1370 O O . ALA A 1 177 ? -1.676 2.219 12.142 1.00 93.94 177 ALA A O 1
ATOM 1371 N N . LEU A 1 178 ? -1.260 1.322 10.127 1.00 95.00 178 LEU A N 1
ATOM 1372 C CA . LEU A 1 178 ? -2.666 1.154 9.743 1.00 95.00 178 LEU A CA 1
ATOM 1373 C C . LEU A 1 178 ? -3.411 0.225 10.708 1.00 95.00 178 LEU A C 1
ATOM 1375 O O . LEU A 1 178 ? -4.525 0.539 11.128 1.00 95.00 178 LEU A O 1
ATOM 1379 N N . GLU A 1 179 ? -2.791 -0.885 11.114 1.00 93.50 179 GLU A N 1
ATOM 1380 C CA . GLU A 1 179 ? -3.382 -1.780 12.110 1.00 93.50 179 GLU A CA 1
ATOM 1381 C C . GLU A 1 179 ? -3.510 -1.099 13.479 1.00 93.50 179 GLU A C 1
ATOM 1383 O O . GLU A 1 179 ? -4.543 -1.229 14.136 1.00 93.50 179 GLU A O 1
ATOM 1388 N N . SER A 1 180 ? -2.507 -0.319 13.895 1.00 92.44 180 SER A N 1
ATOM 1389 C CA . SER A 1 180 ? -2.570 0.476 15.128 1.00 92.44 180 SER A CA 1
ATOM 1390 C C . SER A 1 180 ? -3.737 1.468 15.102 1.00 92.44 180 SER A C 1
ATOM 1392 O O . SER A 1 180 ? -4.539 1.501 16.036 1.00 92.44 180 SER A O 1
ATOM 1394 N N . ILE A 1 181 ? -3.898 2.215 14.004 1.00 92.69 181 ILE A N 1
ATOM 1395 C CA . ILE A 1 181 ? -5.019 3.145 13.801 1.00 92.69 181 ILE A CA 1
ATOM 1396 C C . ILE A 1 181 ? -6.353 2.399 13.903 1.00 92.69 181 ILE A C 1
ATOM 1398 O O . ILE A 1 181 ? -7.231 2.811 14.666 1.00 92.69 181 ILE A O 1
ATOM 1402 N N . ARG A 1 182 ? -6.492 1.260 13.211 1.00 90.44 182 ARG A N 1
ATOM 1403 C CA . ARG A 1 182 ? -7.702 0.425 13.253 1.00 90.44 182 ARG A CA 1
ATOM 1404 C C . ARG A 1 182 ? -8.026 -0.030 14.679 1.00 90.44 182 ARG A C 1
ATOM 1406 O O . ARG A 1 182 ? -9.174 0.067 15.114 1.00 90.44 182 ARG A O 1
ATOM 1413 N N . LEU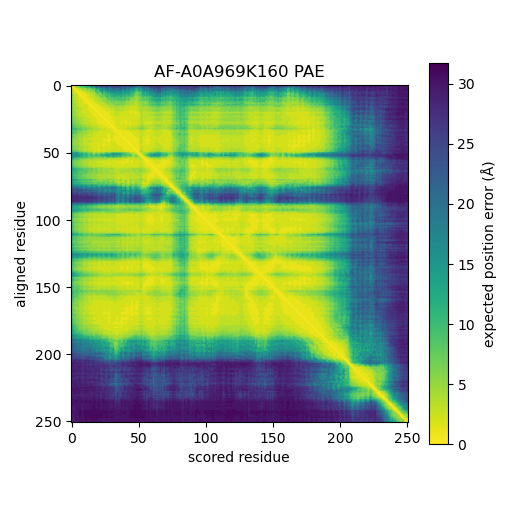 A 1 183 ? -7.031 -0.516 15.421 1.00 89.19 183 LEU A N 1
ATOM 1414 C CA . LEU A 1 183 ? -7.198 -0.971 16.804 1.00 89.19 183 LEU A CA 1
ATOM 1415 C C . LEU A 1 183 ? -7.572 0.181 17.744 1.00 89.19 183 LEU A C 1
ATOM 1417 O O . LEU A 1 183 ? -8.486 0.031 18.557 1.00 89.19 183 LEU A O 1
ATOM 1421 N N . LEU A 1 184 ? -6.928 1.343 17.612 1.00 87.75 184 LEU A N 1
ATOM 1422 C CA . LEU A 1 184 ? -7.254 2.541 18.391 1.00 87.75 184 LEU A CA 1
ATOM 1423 C C . LEU A 1 184 ? -8.694 2.999 18.135 1.00 87.75 184 LEU A C 1
ATOM 1425 O O . LEU A 1 184 ? -9.434 3.257 19.086 1.00 87.75 184 LEU A O 1
ATOM 1429 N N . GLN A 1 185 ? -9.125 3.028 16.873 1.00 87.62 185 GLN A N 1
ATOM 1430 C CA . GLN A 1 185 ? -10.503 3.359 16.501 1.00 87.62 185 GLN A CA 1
ATOM 1431 C C . GLN A 1 185 ? -11.509 2.354 17.082 1.00 87.62 185 GLN A C 1
ATOM 1433 O O . GLN A 1 185 ? -12.556 2.757 17.597 1.00 87.62 185 GLN A O 1
ATOM 1438 N N . GLN A 1 186 ? -11.188 1.056 17.073 1.00 87.88 186 GLN A N 1
ATOM 1439 C CA . GLN A 1 186 ? -12.027 0.026 17.697 1.00 87.88 186 GLN A CA 1
ATOM 1440 C C . GLN A 1 186 ? -12.149 0.216 19.213 1.00 87.88 186 GLN A C 1
ATOM 1442 O O . GLN A 1 186 ? -13.255 0.126 19.750 1.00 87.88 186 GLN A O 1
ATOM 1447 N N . ILE A 1 187 ? -11.045 0.516 19.903 1.00 86.69 187 ILE A N 1
ATOM 1448 C CA . ILE A 1 187 ? -11.041 0.793 21.347 1.00 86.69 187 ILE A CA 1
ATOM 1449 C C . ILE A 1 187 ? -11.897 2.025 21.657 1.00 86.69 187 ILE A C 1
ATOM 1451 O O . ILE A 1 187 ? -12.765 1.965 22.528 1.00 86.69 187 ILE A O 1
ATOM 1455 N N . GLN A 1 188 ? -11.712 3.122 20.919 1.00 85.88 188 GLN A N 1
ATOM 1456 C CA . GLN A 1 188 ? -12.495 4.347 21.100 1.00 85.88 188 GLN A CA 1
ATOM 1457 C C . GLN A 1 188 ? -13.987 4.120 20.840 1.00 85.88 188 GLN A C 1
ATOM 1459 O O . GLN A 1 188 ? -14.829 4.615 21.588 1.00 85.88 188 GLN A O 1
ATOM 1464 N N . SER A 1 189 ? -14.332 3.350 19.803 1.00 85.50 189 SER A N 1
ATOM 1465 C CA . SER A 1 189 ? -15.725 3.012 19.504 1.00 85.50 189 SER A CA 1
ATOM 1466 C C . SER A 1 189 ? -16.371 2.207 20.631 1.00 85.50 189 SER A C 1
ATOM 1468 O O . SER A 1 189 ? -17.489 2.523 21.033 1.00 85.50 189 SER A O 1
ATOM 1470 N N . ARG A 1 190 ? -15.667 1.209 21.181 1.00 83.19 190 ARG A N 1
ATOM 1471 C CA . ARG A 1 190 ? -16.155 0.415 22.321 1.00 83.19 190 ARG A CA 1
ATOM 1472 C C . ARG A 1 190 ? -16.316 1.262 23.581 1.00 83.19 190 ARG A C 1
ATOM 1474 O O . ARG A 1 190 ? -17.362 1.202 24.214 1.00 83.19 190 ARG A O 1
ATOM 1481 N N . GLY A 1 191 ? -15.336 2.111 23.898 1.00 84.94 191 GLY A N 1
ATOM 1482 C CA . GLY A 1 191 ? -15.423 3.025 25.041 1.00 84.94 191 GLY A CA 1
ATOM 1483 C C . GLY A 1 191 ? -16.616 3.982 24.939 1.00 84.94 191 GLY A C 1
ATOM 1484 O O . GLY A 1 191 ? -17.349 4.161 25.910 1.00 84.94 191 GLY A O 1
ATOM 1485 N N . ARG A 1 192 ? -16.879 4.532 23.743 1.00 80.50 192 ARG A N 1
ATOM 1486 C CA . ARG A 1 192 ? -18.081 5.347 23.490 1.00 80.50 192 ARG A CA 1
ATOM 1487 C C . ARG A 1 192 ? -19.374 4.559 23.707 1.00 80.50 192 ARG A C 1
ATOM 1489 O O . ARG A 1 192 ? -20.295 5.079 24.328 1.00 80.50 192 ARG A O 1
ATOM 1496 N N . GLN A 1 193 ? -19.446 3.316 23.230 1.00 77.69 193 GLN A N 1
ATOM 1497 C CA . GLN A 1 193 ? -20.618 2.455 23.433 1.00 77.69 193 GLN A CA 1
ATOM 1498 C C . GLN A 1 193 ? -20.868 2.158 24.918 1.00 77.69 193 GLN A C 1
ATOM 1500 O O . GLN A 1 193 ? -22.006 2.249 25.374 1.00 77.69 193 GLN A O 1
ATOM 1505 N N . GLU A 1 194 ? -19.820 1.852 25.686 1.00 84.69 194 GLU A N 1
ATOM 1506 C CA . GLU A 1 194 ? -19.933 1.610 27.129 1.00 84.69 194 GLU A CA 1
ATOM 1507 C C . GLU A 1 194 ? -20.376 2.858 27.897 1.00 84.69 194 GLU A C 1
ATOM 1509 O O . GLU A 1 194 ? -21.194 2.753 28.812 1.00 84.69 194 GLU A O 1
ATOM 1514 N N . GLN A 1 195 ? -19.870 4.038 27.526 1.00 80.75 195 GLN A N 1
ATOM 1515 C CA . GLN A 1 195 ? -20.292 5.296 28.139 1.00 80.75 195 GLN A CA 1
ATOM 1516 C C . GLN A 1 195 ? -21.781 5.559 27.893 1.00 80.75 195 GLN A C 1
ATOM 1518 O O . GLN A 1 195 ? -22.511 5.822 28.847 1.00 80.75 195 GLN A O 1
ATOM 1523 N N . ILE A 1 196 ? -22.246 5.418 26.646 1.00 79.44 196 ILE A N 1
ATOM 1524 C CA . ILE A 1 196 ? -23.669 5.568 26.304 1.00 79.44 196 ILE A CA 1
ATOM 1525 C C . ILE A 1 196 ? -24.511 4.576 27.114 1.00 79.44 196 ILE A C 1
ATOM 1527 O O . ILE A 1 196 ? -25.525 4.953 27.697 1.00 79.44 196 ILE A O 1
ATOM 1531 N N . LEU A 1 197 ? -24.077 3.317 27.213 1.00 77.31 197 LEU A N 1
ATOM 1532 C CA . LEU A 1 197 ? -24.797 2.302 27.979 1.00 77.31 197 LEU A CA 1
ATOM 1533 C C . LEU A 1 197 ? -24.886 2.650 29.472 1.00 77.31 197 LEU A C 1
ATOM 1535 O O . LEU A 1 197 ? -25.942 2.461 30.078 1.00 77.31 197 LEU A O 1
ATOM 1539 N N . ARG A 1 198 ? -23.810 3.176 30.073 1.00 77.00 198 ARG A N 1
ATOM 1540 C CA . ARG A 1 198 ? -23.818 3.646 31.468 1.00 77.00 198 ARG A CA 1
ATOM 1541 C C . ARG A 1 198 ? -24.766 4.823 31.661 1.00 77.00 198 ARG A C 1
ATOM 1543 O O . ARG A 1 198 ? -25.572 4.771 32.581 1.00 77.00 198 ARG A O 1
ATOM 1550 N N . GLU A 1 199 ? -24.723 5.823 30.782 1.00 77.62 199 GLU A N 1
ATOM 1551 C CA . GLU A 1 199 ? -25.624 6.982 30.841 1.00 77.62 199 GLU A CA 1
ATOM 1552 C C . GLU A 1 199 ? -27.098 6.560 30.742 1.00 77.62 199 GLU A C 1
ATOM 1554 O O . GLU A 1 199 ? -27.934 7.029 31.517 1.00 77.62 199 GLU A O 1
ATOM 1559 N N . VAL A 1 200 ? -27.421 5.624 29.842 1.00 78.50 200 VAL A N 1
ATOM 1560 C CA . VAL A 1 200 ? -28.768 5.039 29.736 1.00 78.50 200 VAL A CA 1
ATOM 1561 C C . VAL A 1 200 ? -29.141 4.301 31.022 1.00 78.50 200 VAL A C 1
ATOM 1563 O O . VAL A 1 200 ? -30.225 4.509 31.561 1.00 78.50 200 VAL A O 1
ATOM 1566 N N . THR A 1 201 ? -28.237 3.474 31.548 1.00 74.56 201 THR A N 1
ATOM 1567 C CA . THR A 1 201 ? -28.469 2.677 32.760 1.00 74.56 201 THR A CA 1
ATOM 1568 C C . THR A 1 201 ? -28.707 3.567 33.984 1.00 74.56 201 THR A C 1
ATOM 1570 O O . THR A 1 201 ? -29.669 3.355 34.718 1.00 74.56 201 THR A O 1
ATOM 1573 N N . GLU A 1 202 ? -27.898 4.607 34.191 1.00 77.19 202 GLU A N 1
ATOM 1574 C CA . GLU A 1 202 ? -28.064 5.569 35.290 1.00 77.19 202 GLU A CA 1
ATOM 1575 C C . GLU A 1 202 ? -29.385 6.343 35.195 1.00 77.19 202 GLU A C 1
ATOM 1577 O O . GLU A 1 202 ? -30.057 6.561 36.206 1.00 77.19 202 GLU A O 1
ATOM 1582 N N . ARG A 1 203 ? -29.815 6.718 33.986 1.00 63.47 203 ARG A N 1
ATOM 1583 C CA . ARG A 1 203 ? -31.116 7.375 33.781 1.00 63.47 203 ARG A CA 1
ATOM 1584 C C . ARG A 1 203 ? -32.293 6.437 34.017 1.00 63.47 203 ARG A C 1
ATOM 1586 O O . ARG A 1 203 ? -33.301 6.859 34.572 1.00 63.47 203 ARG A O 1
ATOM 1593 N N . VAL A 1 204 ? -32.153 5.163 33.660 1.00 66.75 204 VAL A N 1
ATOM 1594 C CA . VAL A 1 204 ? -33.139 4.129 33.998 1.00 66.75 204 VAL A CA 1
ATOM 1595 C C . VAL A 1 204 ? -33.211 3.924 35.516 1.00 66.75 204 VAL A C 1
ATOM 1597 O O . VAL A 1 204 ? -34.307 3.840 36.056 1.00 66.75 204 VAL A O 1
ATOM 1600 N N . TYR A 1 205 ? -32.081 3.912 36.228 1.00 60.69 205 TYR A N 1
ATOM 1601 C CA . TYR A 1 205 ? -32.066 3.747 37.690 1.00 60.69 205 TYR A CA 1
ATOM 1602 C C . TYR A 1 205 ? -32.550 4.974 38.473 1.00 60.69 205 TYR A C 1
ATOM 1604 O O . TYR A 1 205 ? -33.021 4.829 39.599 1.00 60.69 205 TYR A O 1
ATOM 1612 N N . THR A 1 206 ? -32.426 6.177 37.911 1.00 61.72 206 THR A N 1
ATOM 1613 C CA . THR A 1 206 ? -32.933 7.415 38.530 1.00 61.72 206 THR A CA 1
ATOM 1614 C C . THR A 1 206 ? -34.390 7.717 38.171 1.00 61.72 206 THR A C 1
ATOM 1616 O O . THR A 1 206 ? -34.995 8.593 38.791 1.00 61.72 206 THR A O 1
ATOM 1619 N N . ALA A 1 207 ? -34.982 6.990 37.220 1.00 57.56 207 ALA A N 1
ATOM 1620 C CA . ALA A 1 207 ? -36.405 7.071 36.927 1.00 57.56 207 ALA A CA 1
ATOM 1621 C C . ALA A 1 207 ? -37.220 6.423 38.064 1.00 57.56 207 ALA A C 1
ATOM 1623 O O . ALA A 1 207 ? -37.035 5.262 38.419 1.00 57.56 207 ALA A O 1
ATOM 1624 N N . VAL A 1 208 ? -38.107 7.219 38.664 1.00 54.53 208 VAL A N 1
ATOM 1625 C CA . VAL A 1 208 ? -38.764 6.927 39.953 1.00 54.53 208 VAL A CA 1
ATOM 1626 C C . VAL A 1 208 ? -39.996 6.011 39.808 1.00 54.53 208 VAL A C 1
ATOM 1628 O O . VAL A 1 208 ? -40.492 5.491 40.805 1.00 54.53 208 VAL A O 1
ATOM 1631 N N . ASP A 1 209 ? -40.457 5.742 38.583 1.00 62.44 209 ASP A N 1
ATOM 1632 C CA . ASP A 1 209 ? -41.566 4.826 38.292 1.00 62.44 209 ASP A CA 1
ATOM 1633 C C . ASP A 1 209 ? -41.384 4.101 36.936 1.00 62.44 209 ASP A C 1
ATOM 1635 O O . ASP A 1 209 ? -40.622 4.537 36.066 1.00 62.44 209 ASP A O 1
ATOM 1639 N N . THR A 1 210 ? -42.076 2.969 36.756 1.00 59.84 210 THR A N 1
ATOM 1640 C CA . THR A 1 210 ? -41.984 2.096 35.568 1.00 59.84 210 THR A CA 1
ATOM 1641 C C . THR A 1 210 ? -42.344 2.811 34.261 1.00 59.84 210 THR A C 1
ATOM 1643 O O . THR A 1 210 ? -41.756 2.518 33.219 1.00 59.84 210 THR A O 1
ATOM 1646 N N . GLU A 1 211 ? -43.262 3.776 34.296 1.00 62.97 211 GLU A N 1
ATOM 1647 C CA . GLU A 1 211 ? -43.670 4.552 33.123 1.00 62.97 211 GLU A CA 1
ATOM 1648 C C . GLU A 1 211 ? -42.564 5.538 32.710 1.00 62.97 211 GLU A C 1
ATOM 1650 O O . GLU A 1 211 ? -42.241 5.671 31.525 1.00 62.97 211 GLU A O 1
ATOM 1655 N N . SER A 1 212 ? -41.912 6.163 33.691 1.00 64.94 212 SER A N 1
ATOM 1656 C CA . SER A 1 212 ? -40.764 7.053 33.511 1.00 64.94 212 SER A CA 1
ATOM 1657 C C . SER A 1 212 ? -39.543 6.313 32.947 1.00 64.94 212 SER A C 1
ATOM 1659 O O . SER A 1 212 ? -38.850 6.854 32.078 1.00 64.94 212 SER A O 1
ATOM 1661 N N . ILE A 1 213 ? -39.305 5.061 33.362 1.00 66.44 213 ILE A N 1
ATOM 1662 C CA . ILE A 1 213 ? -38.239 4.200 32.811 1.00 66.44 213 ILE A CA 1
ATOM 1663 C C . ILE A 1 213 ? -38.467 3.939 31.319 1.00 66.44 213 ILE A C 1
ATOM 1665 O O . ILE A 1 213 ? -37.569 4.161 30.505 1.00 66.44 213 ILE A O 1
ATOM 1669 N N . LEU A 1 214 ? -39.668 3.493 30.945 1.00 68.25 214 LEU A N 1
ATOM 1670 C CA . LEU A 1 214 ? -39.981 3.116 29.562 1.00 68.25 214 LEU A CA 1
ATOM 1671 C C . LEU A 1 214 ? -40.012 4.332 28.641 1.00 68.25 214 LEU A C 1
ATOM 1673 O O . LEU A 1 214 ? -39.512 4.275 27.519 1.00 68.25 214 LEU A O 1
ATOM 1677 N N . ARG A 1 215 ? -40.522 5.465 29.132 1.00 69.56 215 ARG A N 1
ATOM 1678 C CA . ARG A 1 215 ? -40.501 6.737 28.404 1.00 69.56 215 ARG A CA 1
ATOM 1679 C C . ARG A 1 215 ? -39.069 7.209 28.144 1.00 69.56 215 ARG A C 1
ATOM 1681 O O . ARG A 1 215 ? -38.764 7.631 27.030 1.00 69.56 215 ARG A O 1
ATOM 1688 N N . THR A 1 216 ? -38.188 7.083 29.137 1.00 70.25 216 THR A N 1
ATOM 1689 C CA . THR A 1 216 ? -36.763 7.418 28.996 1.00 70.25 216 THR A CA 1
ATOM 1690 C C . THR A 1 216 ? -36.072 6.475 28.009 1.00 70.25 216 THR A C 1
ATOM 1692 O O . THR A 1 216 ? -35.387 6.940 27.100 1.00 70.25 216 THR A O 1
ATOM 1695 N N . ALA A 1 217 ? -36.307 5.163 28.111 1.00 68.31 217 ALA A N 1
ATOM 1696 C CA . ALA A 1 217 ? -35.751 4.176 27.186 1.00 68.31 217 ALA A CA 1
ATOM 1697 C C . ALA A 1 217 ? -36.184 4.431 25.729 1.00 68.31 217 ALA A C 1
ATOM 1699 O O . ALA A 1 217 ? -35.339 4.452 24.836 1.00 68.31 217 ALA A O 1
ATOM 1700 N N . ALA A 1 218 ? -37.471 4.705 25.485 1.00 72.81 218 ALA A N 1
ATOM 1701 C CA . ALA A 1 218 ? -37.987 5.026 24.152 1.00 72.81 218 ALA A CA 1
ATOM 1702 C C . ALA A 1 218 ? -37.359 6.305 23.569 1.00 72.81 218 ALA A C 1
ATOM 1704 O O . ALA A 1 218 ? -36.993 6.341 22.395 1.00 72.81 218 ALA A O 1
ATOM 1705 N N . GLN A 1 219 ? -37.193 7.351 24.386 1.00 73.62 219 GLN A N 1
ATOM 1706 C CA . GLN A 1 219 ? -36.568 8.604 23.951 1.00 73.62 219 GLN A CA 1
ATOM 1707 C C . GLN A 1 219 ? -35.087 8.432 23.592 1.00 73.62 219 GLN A C 1
ATOM 1709 O O . GLN A 1 219 ? -34.620 9.046 22.631 1.00 73.62 219 GLN A O 1
ATOM 1714 N N . GLU A 1 220 ? -34.342 7.610 24.332 1.00 73.31 220 GLU A N 1
ATOM 1715 C CA . GLU A 1 220 ? -32.931 7.336 24.033 1.00 73.31 220 GLU A CA 1
ATOM 1716 C C . GLU A 1 220 ? -32.764 6.502 22.761 1.00 73.31 220 GLU A C 1
ATOM 1718 O O . GLU A 1 220 ? -31.937 6.841 21.912 1.00 73.31 220 GLU A O 1
ATOM 1723 N N . ILE A 1 221 ? -33.596 5.473 22.580 1.00 73.00 221 ILE A N 1
ATOM 1724 C CA . ILE A 1 221 ? -33.623 4.663 21.354 1.00 73.00 221 ILE A CA 1
ATOM 1725 C C . ILE A 1 221 ? -33.915 5.564 20.149 1.00 73.00 221 ILE A C 1
ATOM 1727 O O . ILE A 1 221 ? -33.164 5.541 19.176 1.00 73.00 221 ILE A O 1
ATOM 1731 N N . ASN A 1 222 ? -34.929 6.431 20.231 1.00 75.00 222 ASN A N 1
ATOM 1732 C CA . ASN A 1 222 ? -35.275 7.332 19.127 1.00 75.00 222 ASN A CA 1
ATOM 1733 C C . ASN A 1 222 ? -34.148 8.323 18.811 1.00 75.00 222 ASN A C 1
ATOM 1735 O O . ASN A 1 222 ? -33.813 8.534 17.646 1.00 75.00 222 ASN A O 1
ATOM 1739 N N . ARG A 1 223 ? -33.526 8.910 19.840 1.00 72.62 223 ARG A N 1
ATOM 1740 C CA . ARG A 1 223 ? -32.451 9.897 19.666 1.00 72.62 223 ARG A CA 1
ATOM 1741 C C . ARG A 1 223 ? -31.182 9.293 19.067 1.00 72.62 223 ARG A C 1
ATOM 1743 O O . ARG A 1 223 ? -30.522 9.965 18.279 1.00 72.62 223 ARG A O 1
ATOM 1750 N N . HIS A 1 224 ? -30.822 8.070 19.446 1.00 69.38 224 HIS A N 1
ATOM 1751 C CA . HIS A 1 224 ? -29.558 7.462 19.023 1.00 69.38 224 HIS A CA 1
ATOM 1752 C C . HIS A 1 224 ? -29.677 6.568 17.789 1.00 69.38 224 HIS A C 1
ATOM 1754 O O . HIS A 1 224 ? -28.678 6.372 17.099 1.00 69.38 224 HIS A O 1
ATOM 1760 N N . LEU A 1 225 ? -30.869 6.046 17.491 1.00 64.69 225 LEU A N 1
ATOM 1761 C CA . LEU A 1 225 ? -31.092 5.127 16.370 1.00 64.69 225 LEU A CA 1
ATOM 1762 C C . LEU A 1 225 ? -31.959 5.731 15.255 1.00 64.69 225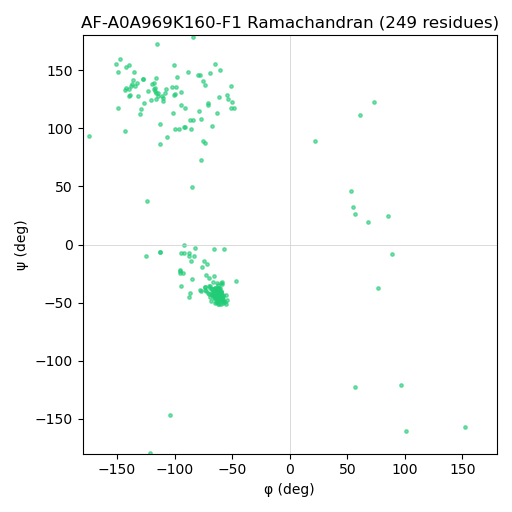 LEU A C 1
ATOM 1764 O O . LEU A 1 225 ? -32.090 5.114 14.204 1.00 64.69 225 LEU A O 1
ATOM 1768 N N . GLY A 1 226 ? -32.522 6.932 15.447 1.00 58.56 226 GLY A N 1
ATOM 1769 C CA . GLY A 1 226 ? -33.302 7.640 14.423 1.00 58.56 226 GLY A CA 1
ATOM 1770 C C . GLY A 1 226 ? -34.634 6.971 14.067 1.00 58.56 226 GLY A C 1
ATOM 1771 O O . GLY A 1 226 ? -35.181 7.222 12.997 1.00 58.56 226 GLY A O 1
ATOM 1772 N N . LEU A 1 227 ? -35.138 6.097 14.937 1.00 62.28 227 LEU A N 1
ATOM 1773 C CA . LEU A 1 227 ? -36.387 5.360 14.752 1.00 62.28 227 LEU A CA 1
ATOM 1774 C C . LEU A 1 227 ? -37.515 6.017 15.556 1.00 62.28 227 LEU A C 1
ATOM 1776 O O . LEU A 1 227 ? -37.251 6.659 16.568 1.00 62.28 227 LEU A O 1
ATOM 1780 N N . GLU A 1 228 ? -38.770 5.838 15.140 1.00 53.12 228 GLU A N 1
ATOM 1781 C CA . GLU A 1 228 ? -39.935 6.113 15.991 1.00 53.12 228 GLU A CA 1
ATOM 1782 C C . GLU A 1 228 ? -40.330 4.828 16.728 1.00 53.12 228 GLU A C 1
ATOM 1784 O O . GLU A 1 228 ? -40.945 3.925 16.162 1.00 53.12 228 GLU A O 1
ATOM 1789 N N . THR A 1 229 ? -39.939 4.723 17.996 1.00 53.97 229 THR A N 1
ATOM 1790 C CA . THR A 1 229 ? -40.180 3.541 18.834 1.00 53.97 229 THR A CA 1
ATOM 1791 C C . THR A 1 229 ? -41.372 3.765 19.758 1.00 53.97 229 THR A C 1
ATOM 1793 O O . THR A 1 229 ? -41.409 4.744 20.507 1.00 53.97 229 THR A O 1
ATOM 1796 N N . PHE A 1 230 ? -42.316 2.820 19.751 1.00 57.84 230 PHE A N 1
ATOM 1797 C CA . PHE A 1 230 ? -43.448 2.760 20.678 1.00 57.84 230 PHE A CA 1
ATOM 1798 C C . PHE A 1 230 ? -43.270 1.565 21.621 1.00 57.84 230 PHE A C 1
ATOM 1800 O O . PHE A 1 230 ? -43.057 0.444 21.163 1.00 57.84 230 PHE A O 1
ATOM 1807 N N . ILE A 1 231 ? -43.353 1.802 22.932 1.00 61.12 231 ILE A N 1
ATOM 1808 C CA . ILE A 1 231 ? -43.253 0.764 23.966 1.00 61.12 231 ILE A CA 1
ATOM 1809 C C . ILE A 1 231 ? -44.635 0.586 24.600 1.00 61.12 231 ILE A C 1
ATOM 1811 O O . ILE A 1 231 ? -45.205 1.554 25.099 1.00 61.12 231 ILE A O 1
ATOM 1815 N N . TYR A 1 232 ? -45.160 -0.641 24.581 1.00 57.75 232 TYR A N 1
ATOM 1816 C CA . TYR A 1 232 ? -46.434 -1.003 25.207 1.00 57.75 232 TYR A CA 1
ATOM 1817 C C . TYR A 1 232 ? -46.181 -1.846 26.458 1.00 57.75 232 TYR A C 1
ATOM 1819 O O . TYR A 1 232 ? -45.390 -2.788 26.424 1.00 57.75 232 TYR A O 1
ATOM 1827 N N . LEU A 1 233 ? -46.865 -1.507 27.551 1.00 55.69 233 LEU A N 1
ATOM 1828 C CA . LEU A 1 233 ? -46.966 -2.352 28.737 1.00 55.69 233 LEU A CA 1
ATOM 1829 C C . LEU A 1 233 ? -48.205 -3.234 28.599 1.00 55.69 233 LEU A C 1
ATOM 1831 O O . LEU A 1 233 ? -49.319 -2.721 28.529 1.00 55.69 233 LEU A O 1
ATOM 1835 N N . GLU A 1 234 ? -48.008 -4.548 28.555 1.00 53.62 234 GLU A N 1
ATOM 1836 C CA . GLU A 1 234 ? -49.106 -5.509 28.632 1.00 53.62 234 GLU A CA 1
ATOM 1837 C C . GLU A 1 234 ? -49.399 -5.786 30.111 1.00 53.62 234 GLU A C 1
ATOM 1839 O O . GLU A 1 234 ? -48.598 -6.396 30.821 1.00 53.62 234 GLU A O 1
ATOM 1844 N N . GLU A 1 235 ? -50.523 -5.264 30.602 1.00 53.94 235 GLU A N 1
ATOM 1845 C CA . GLU A 1 235 ? -51.008 -5.539 31.952 1.00 53.94 235 GLU A CA 1
ATOM 1846 C C . GLU A 1 235 ? -51.499 -6.991 31.998 1.00 53.94 235 GLU A C 1
ATOM 1848 O O . GLU A 1 235 ? -52.382 -7.379 31.230 1.00 53.94 235 GLU A O 1
ATOM 1853 N N . GLN A 1 236 ? -50.900 -7.825 32.856 1.00 50.97 236 GLN A N 1
ATOM 1854 C CA . GLN A 1 236 ? -51.393 -9.189 33.037 1.00 50.97 236 GLN A CA 1
ATOM 1855 C C . GLN A 1 236 ? -52.807 -9.122 33.610 1.00 50.97 236 GLN A C 1
ATOM 1857 O O . GLN A 1 236 ? -52.999 -8.683 34.741 1.00 50.97 236 GLN A O 1
ATOM 1862 N N . ALA A 1 237 ? -53.787 -9.556 32.817 1.00 50.84 237 ALA A N 1
ATOM 1863 C CA . ALA A 1 237 ? -55.167 -9.663 33.254 1.00 50.84 237 ALA A CA 1
ATOM 1864 C C . ALA A 1 237 ? -55.247 -10.525 34.524 1.00 50.84 237 ALA A C 1
ATOM 1866 O O . ALA A 1 237 ? -54.723 -11.643 34.554 1.00 50.84 237 ALA A O 1
ATOM 1867 N N . GLU A 1 238 ? -55.907 -10.004 35.565 1.00 53.00 238 GLU A N 1
ATOM 1868 C CA . GLU A 1 238 ? -56.274 -10.796 36.738 1.00 53.00 238 GLU A CA 1
ATOM 1869 C C . GLU A 1 238 ? -56.992 -12.079 36.284 1.00 53.00 238 GLU A C 1
ATOM 1871 O O . GLU A 1 238 ? -57.836 -12.026 35.382 1.00 53.00 238 GLU A O 1
ATOM 1876 N N . PRO A 1 239 ? -56.669 -13.243 36.876 1.00 50.28 239 PRO A N 1
ATOM 1877 C CA . PRO A 1 239 ? -57.323 -14.486 36.511 1.00 50.28 239 PRO A CA 1
ATOM 1878 C C . PRO A 1 239 ? -58.818 -14.361 36.803 1.00 50.28 239 PRO A C 1
ATOM 1880 O O . PRO A 1 239 ? -59.216 -14.015 37.915 1.00 50.28 239 PRO A O 1
ATOM 1883 N N . ASP A 1 240 ? -59.632 -14.651 35.788 1.00 53.66 240 ASP A N 1
ATOM 1884 C CA . ASP A 1 240 ? -61.089 -14.600 35.854 1.00 53.66 240 ASP A CA 1
ATOM 1885 C C . ASP A 1 240 ? -61.598 -15.346 37.111 1.00 53.66 240 ASP A C 1
ATOM 1887 O O . ASP A 1 240 ? -61.385 -16.565 37.236 1.00 53.66 240 ASP A O 1
ATOM 1891 N N . PRO A 1 241 ? -62.271 -14.653 38.056 1.00 51.34 241 PRO A N 1
ATOM 1892 C CA . PRO A 1 241 ? -62.738 -15.253 39.303 1.00 51.34 241 PRO A CA 1
ATOM 1893 C C . PRO A 1 241 ? -63.828 -16.314 39.088 1.00 51.34 241 PRO A C 1
ATOM 1895 O O . PRO A 1 241 ? -64.244 -16.965 40.047 1.00 51.34 241 PRO A O 1
ATOM 1898 N N . THR A 1 242 ? -64.291 -16.533 37.853 1.00 51.81 242 THR A N 1
ATOM 1899 C CA . THR A 1 242 ? -65.272 -17.579 37.537 1.00 51.81 242 THR A CA 1
ATOM 1900 C C . THR A 1 242 ? -64.678 -18.977 37.353 1.00 51.81 242 THR A C 1
ATOM 1902 O O . THR A 1 242 ? -65.432 -19.947 37.265 1.00 51.81 242 THR A O 1
ATOM 1905 N N . THR A 1 243 ? -63.354 -19.148 37.425 1.00 53.03 243 THR A N 1
ATOM 1906 C CA . THR A 1 243 ? -62.725 -20.482 37.365 1.00 53.03 243 THR A CA 1
ATOM 1907 C C . THR A 1 243 ? -62.680 -21.170 38.741 1.00 53.03 243 THR A C 1
ATOM 1909 O O . THR A 1 243 ? -61.646 -21.670 39.182 1.00 53.03 243 THR A O 1
ATOM 1912 N N . VAL A 1 244 ? -63.809 -21.206 39.458 1.00 47.31 244 VAL A N 1
ATOM 1913 C CA . VAL A 1 244 ? -63.956 -22.031 40.668 1.00 47.31 244 VAL A CA 1
ATOM 1914 C C . VAL A 1 244 ? -64.342 -23.451 40.256 1.00 47.31 244 VAL A C 1
ATOM 1916 O O . VAL A 1 244 ? -65.463 -23.713 39.834 1.00 47.31 244 VAL A O 1
ATOM 1919 N N . ALA A 1 245 ? -63.373 -24.356 40.391 1.00 49.84 245 ALA A N 1
ATOM 1920 C CA . ALA A 1 245 ? -63.511 -25.778 40.711 1.00 49.84 245 ALA A CA 1
ATOM 1921 C C . ALA A 1 245 ? -64.877 -26.441 40.414 1.00 49.84 245 ALA A C 1
ATOM 1923 O O . ALA A 1 245 ? -65.719 -26.606 41.296 1.00 49.84 245 ALA A O 1
ATOM 1924 N N . GLY A 1 246 ? -65.038 -26.963 39.196 1.00 43.38 246 GLY A N 1
ATOM 1925 C CA . GLY A 1 246 ? -65.994 -28.033 38.908 1.00 43.38 246 GLY A CA 1
ATOM 1926 C C . GLY A 1 246 ? -65.450 -29.384 39.379 1.00 43.38 246 GLY A C 1
ATOM 1927 O O . GLY A 1 246 ? -65.022 -30.194 38.563 1.00 43.38 246 GLY A O 1
ATOM 1928 N N . GLY A 1 247 ? -65.421 -29.604 40.696 1.00 49.19 247 GLY A N 1
ATOM 1929 C CA . GLY A 1 247 ? -65.066 -30.876 41.322 1.00 49.19 247 GLY A CA 1
ATOM 1930 C C . GLY A 1 247 ? -66.253 -31.524 42.041 1.00 49.19 247 GLY A C 1
ATOM 1931 O O . GLY A 1 247 ? -66.550 -31.160 43.171 1.00 49.19 247 GLY A O 1
ATOM 1932 N N . ASN A 1 248 ? -66.819 -32.548 41.396 1.00 42.97 248 ASN A N 1
ATOM 1933 C CA . ASN A 1 248 ? -67.557 -33.706 41.933 1.00 42.97 248 ASN A CA 1
ATOM 1934 C C . ASN A 1 248 ? -68.984 -33.574 42.508 1.00 42.97 248 ASN A C 1
ATOM 1936 O O . ASN A 1 248 ? -69.220 -32.989 43.561 1.00 42.97 248 ASN A O 1
ATOM 1940 N N . GLY A 1 249 ? -69.896 -34.356 41.905 1.00 36.53 249 GLY A N 1
ATOM 1941 C CA . GLY A 1 249 ? -71.151 -34.798 42.518 1.00 36.53 249 GLY A CA 1
ATOM 1942 C C . GLY A 1 249 ? -71.972 -35.792 41.673 1.00 36.53 249 GLY A C 1
ATOM 1943 O O . GLY A 1 249 ? -72.811 -35.359 40.901 1.00 36.53 249 GLY A O 1
ATOM 1944 N N . HIS A 1 250 ? -71.759 -37.096 41.917 1.00 41.97 250 HIS A N 1
ATOM 1945 C CA . HIS A 1 250 ? -72.688 -38.243 41.780 1.00 41.97 250 HIS A CA 1
ATOM 1946 C C . HIS A 1 250 ? -73.304 -38.603 40.406 1.00 41.97 250 HIS A C 1
ATOM 1948 O O . HIS A 1 250 ? -74.250 -37.964 39.954 1.00 41.97 250 HIS A O 1
ATOM 1954 N N . ASN A 1 251 ? -72.909 -39.753 39.837 1.00 41.66 251 ASN A N 1
ATOM 1955 C CA . ASN A 1 251 ? -73.523 -41.065 40.130 1.00 41.66 251 ASN A CA 1
ATOM 1956 C C . ASN A 1 251 ? -72.633 -42.219 39.639 1.00 41.66 251 ASN A C 1
ATOM 1958 O O . ASN A 1 251 ? -72.021 -42.054 38.561 1.00 41.66 251 ASN A O 1
#

Nearest PDB structures (foldseek):
  5w10-assembly2_B  TM=7.583E-01  e=1.544E-09  Leptospira interrogans serovar Copenhageni str. Fiocruz L1-130
  6oap-assembly1_B  TM=6.599E-01  e=4.099E-08  [Leptolyngbya] sp. JSC-1
  3vv4-assembly1_B-2  TM=7.234E-01  e=3.241E-05  Thermosynechococcus vestitus BP-1
  6bao-assembly1_B  TM=6.636E-01  e=2.295E-05  Stigmatella aurantiaca DW4/3-1
  4g3w-assembly1_A-2  TM=6.944E-01  e=1.931E-05  Aquifex aeolicus VF5

Foldseek 3Di:
DVVVVVVVVVVVVLVVQLVVLLVVLLVLLQPDQDPLSLLVSLVVSLCVNLVDFAKKWWWFADPVQQKIWTQFIDHVPDGDGPVNPPDRPIDHDDQEPQNLCQVVQDKDKDAADPCVVCVVSVGDHDDDDFRIKIKHFQDDDPHTGGIIMGTHRPDGPSDDPVSNVSSNSSSPSSSVSSVVSVVVVVVVVVVVVVVLVVVLVVQLVPQPDPVSNVVSVQVSCCVPVVDNDDDDDDDPDDPDPPPPDPDDDDD